Protein AF-A0A956IAE6-F1 (afdb_monomer_lite)

Radius of gyration: 20.95 Å; chains: 1; bounding box: 46×48×58 Å

Secondary structure (DSSP, 8-state):
-----HHHHHHHH-SS---SSHHHHHHHHHHHSTT-HHHHHHHHHHHHHTT---S--HHHHHHTEEE-TTS-EEEEGGGHHHHHHHHHHHHHHIIIIIT-HHHHHHHHHHHHHHHHHHTTS---HHHHHT--HHHHHHHSPP--HHHHHHHHHS--S--SSS--SS--EEEEES-TTTTTS---SEEEHHHHHTTEEEEE---GGG--

Sequence (208 aa):
AMGVSVDALAALFHKHEAPQDQEHVLLWRVLRSPFSPDALDGIHRASVTYGDRPSYEPQRVIESFERDLFDELVVERRSLGQASSFWKAKAALYESRINHPGEVAWESRWSSAIFGAFRSRRVNVESLLALDDETLVADVPPPSPEGEAIALQLEFEWSGPLFRYKAPLRYVLLHEGLDQTPKPDFLSLQGLSRYFVKMKIREPWCDG

Structure (mmCIF, N/CA/C/O backbone):
data_AF-A0A956IAE6-F1
#
_entry.id   AF-A0A956IAE6-F1
#
loop_
_atom_site.group_PDB
_atom_site.id
_atom_site.type_symbol
_atom_site.label_atom_id
_atom_site.label_alt_id
_atom_site.label_comp_id
_atom_site.label_asym_id
_atom_site.label_entity_id
_atom_site.label_seq_id
_atom_site.pdbx_PDB_ins_code
_atom_site.Cartn_x
_atom_site.Cartn_y
_atom_site.Cartn_z
_atom_site.occupancy
_atom_site.B_iso_or_equiv
_atom_site.auth_seq_id
_atom_site.auth_comp_id
_atom_site.auth_asym_id
_atom_site.auth_atom_id
_atom_site.pdbx_PDB_model_num
ATOM 1 N N . ALA A 1 1 ? -23.891 -24.457 -0.479 1.00 44.81 1 ALA A N 1
ATOM 2 C CA . ALA A 1 1 ? -22.836 -23.455 -0.715 1.00 44.81 1 ALA A CA 1
ATOM 3 C C . ALA A 1 1 ? -23.464 -22.080 -0.540 1.00 44.81 1 ALA A C 1
ATOM 5 O O . ALA A 1 1 ? -24.470 -21.828 -1.191 1.00 44.81 1 ALA A O 1
ATOM 6 N N . MET A 1 2 ? -22.956 -21.240 0.368 1.00 46.09 2 MET A N 1
ATOM 7 C CA . MET A 1 2 ? -23.337 -19.823 0.395 1.00 46.09 2 MET A CA 1
ATOM 8 C C . MET A 1 2 ? -22.762 -19.191 -0.873 1.00 46.09 2 MET A C 1
ATOM 10 O O . MET A 1 2 ? -21.568 -18.915 -0.941 1.00 46.09 2 MET A O 1
ATOM 14 N N . GLY A 1 3 ? -23.576 -19.111 -1.924 1.00 59.12 3 GLY A N 1
ATOM 15 C CA . GLY A 1 3 ? -23.166 -18.532 -3.196 1.00 59.12 3 GLY A CA 1
ATOM 16 C C . GLY A 1 3 ? -23.109 -17.022 -3.049 1.00 59.12 3 GLY A C 1
ATOM 17 O O . GLY A 1 3 ? -24.151 -16.375 -3.028 1.00 59.12 3 GLY A O 1
ATOM 18 N N . VAL A 1 4 ? -21.908 -16.466 -2.919 1.00 70.12 4 VAL A N 1
ATOM 19 C CA . VAL A 1 4 ? -21.726 -15.021 -3.054 1.00 70.12 4 VAL A CA 1
ATOM 20 C C . VAL A 1 4 ? -21.892 -14.684 -4.535 1.00 70.12 4 VAL A C 1
ATOM 22 O O . VAL A 1 4 ? -21.247 -15.299 -5.384 1.00 70.12 4 VAL A O 1
ATOM 25 N N . SER A 1 5 ? -22.792 -13.752 -4.855 1.00 82.44 5 SER A N 1
ATOM 26 C CA . SER A 1 5 ? -22.997 -13.311 -6.237 1.00 82.44 5 SER A CA 1
ATOM 27 C C . SER A 1 5 ? -21.721 -12.664 -6.782 1.00 82.44 5 SER A C 1
ATOM 29 O O . SER A 1 5 ? -21.093 -11.857 -6.094 1.00 82.44 5 SER A O 1
ATOM 31 N N . VAL A 1 6 ? -21.356 -12.989 -8.026 1.00 82.50 6 VAL A N 1
ATOM 32 C CA . VAL A 1 6 ? -20.213 -12.374 -8.723 1.00 82.50 6 VAL A CA 1
ATOM 33 C C . VAL A 1 6 ? -20.377 -10.858 -8.787 1.00 82.50 6 VAL A C 1
ATOM 35 O O . VAL A 1 6 ? -19.422 -10.134 -8.524 1.00 82.50 6 VAL A O 1
ATOM 38 N N . ASP A 1 7 ? -21.595 -10.378 -9.035 1.00 81.75 7 ASP A N 1
ATOM 39 C CA . ASP A 1 7 ? -21.888 -8.945 -9.092 1.00 81.75 7 ASP A CA 1
ATOM 40 C C . ASP A 1 7 ? -21.723 -8.284 -7.719 1.00 81.75 7 ASP A C 1
ATOM 42 O O . ASP A 1 7 ? -21.188 -7.183 -7.616 1.00 81.75 7 ASP A O 1
ATOM 46 N N . ALA A 1 8 ? -22.114 -8.982 -6.646 1.00 78.31 8 ALA A N 1
ATOM 47 C CA . ALA A 1 8 ? -21.933 -8.492 -5.281 1.00 78.31 8 ALA A CA 1
ATOM 48 C C . ALA A 1 8 ? -20.445 -8.413 -4.898 1.00 78.31 8 ALA A C 1
ATOM 50 O O . ALA A 1 8 ? -20.023 -7.447 -4.265 1.00 78.31 8 ALA A O 1
ATOM 51 N N . LEU A 1 9 ? -19.630 -9.383 -5.330 1.00 81.38 9 LEU A N 1
ATOM 52 C CA . LEU A 1 9 ? -18.174 -9.338 -5.162 1.00 81.38 9 LEU A CA 1
ATOM 53 C C . LEU A 1 9 ? -17.544 -8.217 -5.989 1.00 81.38 9 LEU A C 1
ATOM 55 O O . LEU A 1 9 ? -16.720 -7.470 -5.468 1.00 81.38 9 LEU A O 1
ATOM 59 N N . ALA A 1 10 ? -17.939 -8.071 -7.254 1.00 83.00 10 ALA A N 1
ATOM 60 C CA . ALA A 1 10 ? -17.440 -7.016 -8.128 1.00 83.00 10 ALA A CA 1
ATOM 61 C C . ALA A 1 10 ? -17.763 -5.625 -7.559 1.00 83.00 10 ALA A C 1
ATOM 63 O O . ALA A 1 10 ? -16.887 -4.757 -7.526 1.00 83.00 10 ALA A O 1
ATOM 64 N N . ALA A 1 11 ? -18.973 -5.438 -7.017 1.00 81.94 11 ALA A N 1
ATOM 65 C CA . ALA A 1 11 ? -19.412 -4.199 -6.376 1.00 81.94 11 ALA A CA 1
ATOM 66 C C . ALA A 1 11 ? -18.476 -3.740 -5.243 1.00 81.94 11 ALA A C 1
ATOM 68 O O . ALA A 1 11 ? -18.240 -2.540 -5.099 1.00 81.94 11 ALA A O 1
ATOM 69 N N . LEU A 1 12 ? -17.847 -4.661 -4.498 1.00 82.31 12 LEU A N 1
ATOM 70 C CA . LEU A 1 12 ? -16.867 -4.308 -3.457 1.00 82.31 12 LEU A CA 1
ATOM 71 C C . LEU A 1 12 ? -15.652 -3.540 -4.017 1.00 82.31 12 LEU A C 1
ATOM 73 O O . LEU A 1 12 ? -15.036 -2.736 -3.310 1.00 82.31 12 LEU A O 1
ATOM 77 N N . PHE A 1 13 ? -15.319 -3.742 -5.295 1.00 82.19 13 PHE A N 1
ATOM 78 C CA . PHE A 1 13 ? -14.171 -3.125 -5.961 1.00 82.19 13 PHE A CA 1
ATOM 79 C C . PHE A 1 13 ? -14.529 -1.887 -6.796 1.00 82.19 13 PHE A C 1
ATOM 81 O O . PHE A 1 13 ? -13.621 -1.140 -7.190 1.00 82.19 13 PHE A O 1
ATOM 88 N N . HIS A 1 14 ? -15.814 -1.567 -6.974 1.00 80.81 14 HIS A N 1
ATOM 89 C CA . HIS A 1 14 ? -16.239 -0.311 -7.595 1.00 80.81 14 HIS A CA 1
ATOM 90 C C . HIS A 1 14 ? -16.016 0.880 -6.643 1.00 80.81 14 HIS A C 1
ATOM 92 O O . HIS A 1 14 ? -16.273 0.822 -5.438 1.00 80.81 14 HIS A O 1
ATOM 98 N N . LYS A 1 15 ? -15.418 1.965 -7.159 1.00 66.19 15 LYS A N 1
ATOM 99 C CA . LYS A 1 15 ? -15.002 3.134 -6.349 1.00 66.19 15 LYS A CA 1
ATOM 100 C C . LYS A 1 15 ? -16.150 4.071 -5.973 1.00 66.19 15 LYS A C 1
ATOM 102 O O . LYS A 1 15 ? -16.002 4.825 -5.016 1.00 66.19 15 LYS A O 1
ATOM 107 N N . HIS A 1 16 ? -17.237 4.055 -6.737 1.00 68.75 16 HIS A N 1
ATOM 108 C CA . HIS A 1 16 ? -18.292 5.072 -6.669 1.00 68.75 16 HIS A CA 1
ATOM 109 C C . HIS A 1 16 ? -19.650 4.525 -6.235 1.00 68.75 16 HIS A C 1
ATOM 111 O O . HIS A 1 16 ? -20.586 5.297 -6.073 1.00 68.75 16 HIS A O 1
ATOM 117 N N . GLU A 1 17 ? -19.744 3.220 -6.001 1.00 68.38 17 GLU A N 1
ATOM 118 C CA . GLU A 1 17 ? -20.988 2.562 -5.628 1.00 68.38 17 GLU A CA 1
ATOM 119 C C . GLU A 1 17 ? -20.745 1.815 -4.323 1.00 68.38 17 GLU A C 1
ATOM 121 O O . GLU A 1 17 ? -20.024 0.819 -4.278 1.00 68.38 17 GLU A O 1
ATOM 126 N N . ALA A 1 18 ? -21.286 2.359 -3.233 1.00 66.06 18 ALA A N 1
ATOM 127 C CA . ALA A 1 18 ? -21.355 1.617 -1.988 1.00 66.06 18 ALA A CA 1
ATOM 128 C C . ALA A 1 18 ? -22.378 0.482 -2.166 1.00 66.06 18 ALA A C 1
ATOM 130 O O . ALA A 1 18 ? -23.452 0.726 -2.728 1.00 66.06 18 ALA A O 1
ATOM 131 N N . PRO A 1 19 ? -22.082 -0.738 -1.688 1.00 77.94 19 PRO A N 1
ATOM 132 C CA . PRO A 1 19 ? -23.061 -1.816 -1.685 1.00 77.94 19 PRO A CA 1
ATOM 133 C C . PRO A 1 19 ? -24.343 -1.405 -0.951 1.00 77.94 19 PRO A C 1
ATOM 135 O O . PRO A 1 19 ? -24.298 -0.626 -0.002 1.00 77.94 19 PRO A O 1
ATOM 138 N N . GLN A 1 20 ? -25.490 -1.936 -1.375 1.00 75.25 20 GLN A N 1
ATOM 139 C CA . GLN A 1 20 ? -26.773 -1.655 -0.713 1.00 75.25 20 GLN A CA 1
ATOM 140 C C . GLN A 1 20 ? -26.964 -2.460 0.582 1.00 75.25 20 GLN A C 1
ATOM 142 O O . GLN A 1 20 ? -27.732 -2.059 1.452 1.00 75.25 20 GLN A O 1
ATOM 147 N N . ASP A 1 21 ? -26.267 -3.588 0.706 1.00 82.62 21 ASP A N 1
ATOM 148 C CA . ASP A 1 21 ? -26.337 -4.473 1.863 1.00 82.62 21 ASP A CA 1
ATOM 149 C C . ASP A 1 21 ? -25.326 -4.067 2.948 1.00 82.62 21 ASP A C 1
ATOM 151 O O . ASP A 1 21 ? -24.156 -3.814 2.652 1.00 82.62 21 ASP A O 1
ATOM 155 N N . GLN A 1 22 ? -25.772 -4.027 4.206 1.00 80.56 22 GLN A N 1
ATOM 156 C CA . GLN A 1 22 ? -24.982 -3.532 5.341 1.00 80.56 22 GLN A CA 1
ATOM 157 C C . GLN A 1 22 ? -23.702 -4.349 5.567 1.00 80.56 22 GLN A C 1
ATOM 159 O O . GLN A 1 22 ? -22.642 -3.772 5.821 1.00 80.56 22 GLN A O 1
ATOM 164 N N . GLU A 1 23 ? -23.759 -5.671 5.392 1.00 82.31 23 GLU A N 1
ATOM 165 C CA . GLU A 1 23 ? -22.583 -6.543 5.502 1.00 82.31 23 GLU A CA 1
ATOM 166 C C . GLU A 1 23 ? -21.546 -6.220 4.421 1.00 82.31 23 GLU A C 1
ATOM 168 O O . GLU A 1 23 ? -20.353 -6.057 4.698 1.00 82.31 23 GLU A O 1
ATOM 173 N N . HIS A 1 24 ? -22.001 -6.036 3.181 1.00 82.38 24 HIS A N 1
ATOM 174 C CA . HIS A 1 24 ? -21.126 -5.635 2.085 1.00 82.38 24 HIS A CA 1
ATOM 175 C C . HIS A 1 24 ? -20.572 -4.215 2.275 1.00 82.38 24 HIS A C 1
ATOM 177 O O . HIS A 1 24 ? -19.430 -3.966 1.896 1.00 82.38 24 HIS A O 1
ATOM 183 N N . VAL A 1 25 ? -21.314 -3.290 2.899 1.00 83.69 25 VAL A N 1
ATOM 184 C CA . VAL A 1 25 ? -20.799 -1.955 3.260 1.00 83.69 25 VAL A CA 1
ATOM 185 C C . VAL A 1 25 ? -19.644 -2.063 4.252 1.00 83.69 25 VAL A C 1
ATOM 187 O O . VAL A 1 25 ? -18.639 -1.367 4.090 1.00 83.69 25 VAL A O 1
ATOM 190 N N . LEU A 1 26 ? -19.743 -2.936 5.256 1.00 84.56 26 LEU A N 1
ATOM 191 C CA . LEU A 1 26 ? -18.663 -3.163 6.218 1.00 84.56 26 LEU A CA 1
ATOM 192 C C . LEU A 1 26 ? -17.419 -3.752 5.546 1.00 84.56 26 LEU A C 1
ATOM 194 O O . LEU A 1 26 ? -16.316 -3.234 5.733 1.00 84.56 26 LEU A O 1
ATOM 198 N N . LEU A 1 27 ? -17.593 -4.772 4.702 1.00 86.44 27 LEU A N 1
ATOM 199 C CA . LEU A 1 27 ? -16.498 -5.349 3.916 1.00 86.44 27 LEU A CA 1
ATOM 200 C C . LEU A 1 27 ? -15.865 -4.312 2.980 1.00 86.44 27 LEU A C 1
ATOM 202 O O . LEU A 1 27 ? -14.642 -4.179 2.931 1.00 86.44 27 LEU A O 1
ATOM 206 N N . TRP A 1 28 ? -16.683 -3.519 2.289 1.00 86.44 28 TRP A N 1
ATOM 207 C CA . TRP A 1 28 ? -16.221 -2.425 1.438 1.00 86.44 28 TRP A CA 1
ATOM 208 C C . TRP A 1 28 ? -15.421 -1.390 2.242 1.00 86.44 28 TRP A C 1
ATOM 210 O O . TRP A 1 28 ? -14.343 -0.978 1.811 1.00 86.44 28 TRP A O 1
ATOM 220 N N . ARG A 1 29 ? -15.877 -1.021 3.448 1.00 84.81 29 ARG A N 1
ATOM 221 C CA . ARG A 1 29 ? -15.147 -0.121 4.358 1.00 84.81 29 ARG A CA 1
ATOM 222 C C . ARG A 1 29 ? -13.788 -0.698 4.755 1.00 84.81 29 ARG A C 1
ATOM 224 O O . ARG A 1 29 ? -12.808 0.040 4.703 1.00 84.81 29 ARG A O 1
ATOM 231 N N . VAL A 1 30 ? -13.703 -1.988 5.094 1.00 87.94 30 VAL A N 1
ATOM 232 C CA . VAL A 1 30 ? -12.431 -2.672 5.408 1.00 87.94 30 VAL A CA 1
ATOM 233 C C . VAL A 1 30 ? -11.477 -2.613 4.218 1.00 87.94 30 VAL A C 1
ATOM 235 O O . VAL A 1 30 ? -10.354 -2.122 4.354 1.00 87.94 30 VAL A O 1
ATOM 238 N N . LEU A 1 31 ? -11.938 -3.052 3.043 1.00 88.06 31 LEU A N 1
ATOM 239 C CA . LEU A 1 31 ? -11.142 -3.133 1.813 1.00 88.06 31 LEU A CA 1
ATOM 240 C C . LEU A 1 31 ? -10.639 -1.764 1.336 1.00 88.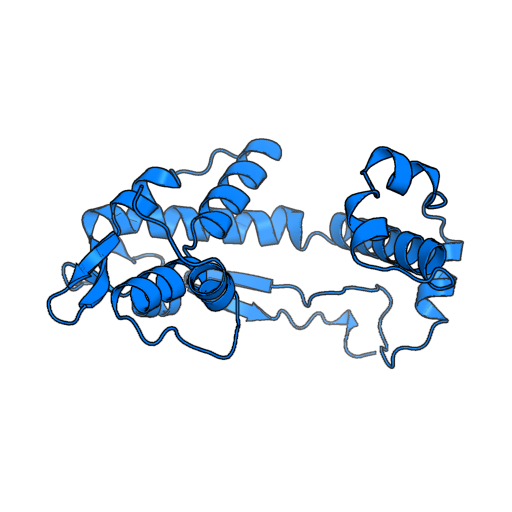06 31 LEU A C 1
ATOM 242 O O . LEU A 1 31 ? -9.570 -1.668 0.737 1.00 88.06 31 LEU A O 1
ATOM 246 N N . ARG A 1 32 ? -11.395 -0.696 1.609 1.00 84.75 32 ARG A N 1
ATOM 247 C CA . ARG A 1 32 ? -11.032 0.688 1.265 1.00 84.75 32 ARG A CA 1
ATOM 248 C C . ARG A 1 32 ? -10.273 1.420 2.364 1.00 84.75 32 ARG A C 1
ATOM 250 O O . ARG A 1 32 ? -9.771 2.520 2.120 1.00 84.75 32 ARG A O 1
ATOM 257 N N . SER A 1 33 ? -10.212 0.860 3.565 1.00 85.25 33 SER A N 1
ATOM 258 C CA . SER A 1 33 ? -9.544 1.513 4.678 1.00 85.25 33 SER A CA 1
ATOM 259 C C . SER A 1 33 ? -8.025 1.543 4.479 1.00 85.25 33 SER A C 1
ATOM 261 O O . SER A 1 33 ? -7.458 0.714 3.765 1.00 85.25 33 SER A O 1
ATOM 263 N N . PRO A 1 34 ? -7.316 2.451 5.167 1.00 83.75 34 PRO A N 1
ATOM 264 C CA . PRO A 1 34 ? -5.858 2.407 5.227 1.00 83.75 34 PRO A CA 1
ATOM 265 C C . PRO A 1 34 ? -5.277 1.133 5.862 1.00 83.75 34 PRO A C 1
ATOM 267 O O . PRO A 1 34 ? -4.075 0.910 5.725 1.00 83.75 34 PRO A O 1
ATOM 270 N N . PHE A 1 35 ? -6.116 0.348 6.548 1.00 88.19 35 PHE A N 1
ATOM 271 C CA . PHE A 1 35 ? -5.806 -0.927 7.193 1.00 88.19 35 PHE A CA 1
ATOM 272 C C . PHE A 1 35 ? -6.455 -2.105 6.453 1.00 88.19 35 PHE A C 1
ATOM 274 O O . PHE A 1 35 ? -6.827 -3.102 7.070 1.00 88.19 35 PHE A O 1
ATOM 281 N N . SER A 1 36 ? -6.645 -1.992 5.136 1.00 91.31 36 SER A N 1
ATOM 282 C CA . SER A 1 36 ? -7.098 -3.133 4.347 1.00 91.31 36 SER A CA 1
ATOM 283 C C . SER A 1 36 ? -6.125 -4.312 4.515 1.00 91.31 36 SER A C 1
ATOM 285 O O . SER A 1 36 ? -4.924 -4.083 4.707 1.00 91.31 36 SER A O 1
ATOM 287 N N . PRO A 1 37 ? -6.601 -5.568 4.418 1.00 92.44 37 PRO A N 1
ATOM 288 C CA . PRO A 1 37 ? -5.725 -6.737 4.480 1.00 92.44 37 PRO A CA 1
ATOM 289 C C . PRO A 1 37 ? -4.554 -6.649 3.491 1.00 92.44 37 PRO A C 1
ATOM 291 O O . PRO A 1 37 ? -3.419 -6.921 3.866 1.00 92.44 37 PRO A O 1
ATOM 294 N N . ASP A 1 38 ? -4.816 -6.158 2.275 1.00 93.31 38 ASP A N 1
ATOM 295 C CA . ASP A 1 38 ? -3.802 -5.889 1.246 1.00 93.31 38 ASP A CA 1
ATOM 296 C C . ASP A 1 38 ? -2.740 -4.876 1.706 1.00 93.31 38 ASP A C 1
ATOM 298 O O . ASP A 1 38 ? -1.543 -5.108 1.556 1.00 93.31 38 ASP A O 1
ATOM 302 N N . ALA A 1 39 ? -3.148 -3.766 2.332 1.00 92.69 39 ALA A N 1
ATOM 303 C CA . ALA A 1 39 ? -2.204 -2.763 2.812 1.00 92.69 39 ALA A CA 1
ATOM 304 C C . ALA A 1 39 ? -1.354 -3.275 3.984 1.00 92.69 39 ALA A C 1
ATOM 306 O O . ALA A 1 39 ? -0.158 -2.988 4.035 1.00 92.69 39 ALA A O 1
ATOM 307 N N . LEU A 1 40 ? -1.961 -4.003 4.925 1.00 94.75 40 LEU A N 1
ATOM 308 C CA . LEU A 1 40 ? -1.262 -4.589 6.070 1.00 94.75 40 LEU A CA 1
ATOM 309 C C . LEU A 1 40 ? -0.228 -5.619 5.611 1.00 94.75 40 LEU A C 1
ATOM 311 O O . LEU A 1 40 ? 0.946 -5.516 5.960 1.00 94.75 40 LEU A O 1
ATOM 315 N N . ASP A 1 41 ? -0.653 -6.579 4.795 1.00 96.25 41 ASP A N 1
ATOM 316 C CA . ASP A 1 41 ? 0.212 -7.635 4.281 1.00 96.25 41 ASP A CA 1
ATOM 317 C C . ASP A 1 41 ? 1.289 -7.084 3.335 1.00 96.25 41 ASP A C 1
ATOM 319 O O . ASP A 1 41 ? 2.464 -7.418 3.470 1.00 96.25 41 ASP A O 1
ATOM 323 N N . GLY A 1 42 ? 0.927 -6.165 2.436 1.00 95.31 42 GLY A N 1
ATOM 324 C CA . GLY A 1 42 ? 1.860 -5.556 1.491 1.00 95.31 42 GLY A CA 1
ATOM 325 C C . GLY A 1 42 ? 3.009 -4.817 2.178 1.00 95.31 42 GLY A C 1
ATOM 326 O O . GLY A 1 42 ? 4.165 -4.995 1.795 1.00 95.31 42 GLY A O 1
ATOM 327 N N . ILE A 1 43 ? 2.723 -4.031 3.224 1.00 95.50 43 ILE A N 1
ATOM 328 C CA . ILE A 1 43 ? 3.774 -3.362 4.005 1.00 95.50 43 ILE A CA 1
ATOM 329 C C . ILE A 1 43 ? 4.584 -4.380 4.805 1.00 95.50 43 ILE A C 1
ATOM 331 O O . ILE A 1 43 ? 5.806 -4.277 4.834 1.00 95.50 43 ILE A O 1
ATOM 335 N N . HIS A 1 44 ? 3.935 -5.363 5.435 1.00 96.56 44 HIS A N 1
ATOM 336 C CA . HIS A 1 44 ? 4.620 -6.371 6.239 1.00 96.56 44 HIS A CA 1
ATOM 337 C C . HIS A 1 44 ? 5.604 -7.182 5.389 1.00 96.56 44 HIS A C 1
ATOM 339 O O . HIS A 1 44 ? 6.794 -7.239 5.703 1.00 96.56 44 HIS A O 1
ATOM 345 N N . ARG A 1 45 ? 5.129 -7.743 4.270 1.00 96.75 45 ARG A N 1
ATOM 346 C CA . ARG A 1 45 ? 5.948 -8.498 3.318 1.00 96.75 45 ARG A CA 1
ATOM 347 C C . ARG A 1 45 ? 7.091 -7.647 2.781 1.00 96.75 45 ARG A C 1
ATOM 349 O O . ARG A 1 45 ? 8.225 -8.106 2.814 1.00 96.75 45 ARG A O 1
ATOM 356 N N . ALA A 1 46 ? 6.821 -6.419 2.338 1.00 94.75 46 ALA A N 1
ATOM 357 C CA . ALA A 1 46 ? 7.868 -5.546 1.816 1.00 94.75 46 ALA A CA 1
ATOM 358 C C . ALA A 1 46 ? 8.947 -5.252 2.870 1.00 94.75 46 ALA A C 1
ATOM 360 O O . ALA A 1 46 ? 10.129 -5.414 2.583 1.00 94.75 46 ALA A O 1
ATOM 361 N N . SER A 1 47 ? 8.561 -4.895 4.100 1.00 94.31 47 SER A N 1
ATOM 362 C CA . SER A 1 47 ? 9.511 -4.699 5.203 1.00 94.31 47 SER A CA 1
ATOM 363 C C . SER A 1 47 ? 10.391 -5.934 5.418 1.00 94.31 47 SER A C 1
ATOM 365 O O . SER A 1 47 ? 11.614 -5.811 5.428 1.00 94.31 47 SER A O 1
ATOM 367 N N . VAL A 1 48 ? 9.792 -7.127 5.496 1.00 95.25 48 VAL A N 1
ATOM 368 C CA . VAL A 1 48 ? 10.534 -8.388 5.658 1.00 95.25 48 VAL A CA 1
ATOM 369 C C . VAL A 1 48 ? 11.490 -8.638 4.487 1.00 95.25 48 VAL A C 1
ATOM 371 O O . VAL A 1 48 ? 12.648 -8.987 4.710 1.00 95.25 48 VAL A O 1
ATOM 374 N N . THR A 1 49 ? 11.047 -8.421 3.246 1.00 95.12 49 THR A N 1
ATOM 375 C CA . THR A 1 49 ? 11.881 -8.570 2.043 1.00 95.12 49 THR A CA 1
ATOM 376 C C . THR A 1 49 ? 13.102 -7.649 2.067 1.00 95.12 49 THR A C 1
ATOM 378 O O . THR A 1 49 ? 14.183 -8.065 1.657 1.00 95.12 49 THR A O 1
ATOM 381 N N . TYR A 1 50 ? 12.970 -6.428 2.590 1.00 91.62 50 TYR A N 1
ATOM 382 C CA . TYR A 1 50 ? 14.085 -5.483 2.721 1.00 91.62 50 TYR A CA 1
ATOM 383 C C . TYR A 1 50 ? 14.930 -5.674 3.992 1.00 91.62 50 TYR A C 1
ATOM 385 O O . TYR A 1 50 ? 15.850 -4.888 4.231 1.00 91.62 50 TYR A O 1
ATOM 393 N N . GLY A 1 51 ? 14.666 -6.726 4.773 1.00 92.31 51 GLY A N 1
ATOM 394 C CA . GLY A 1 51 ? 15.422 -7.081 5.975 1.00 92.31 51 GLY A CA 1
ATOM 395 C C . GLY A 1 51 ? 14.949 -6.393 7.258 1.00 92.31 51 GLY A C 1
ATOM 396 O O . GLY A 1 51 ? 15.543 -6.615 8.316 1.00 92.31 51 GLY A O 1
ATOM 397 N N . ASP A 1 52 ? 13.877 -5.604 7.196 1.00 92.38 52 ASP A N 1
ATOM 398 C CA . ASP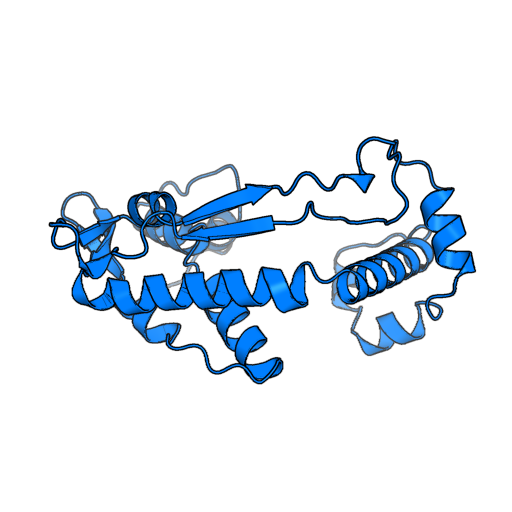 A 1 52 ? 13.262 -5.005 8.374 1.00 92.38 52 ASP A CA 1
ATOM 399 C C . ASP A 1 52 ? 12.411 -6.036 9.125 1.00 92.38 52 ASP A C 1
ATOM 401 O O . ASP A 1 52 ? 11.859 -6.980 8.557 1.00 92.38 52 ASP A O 1
ATOM 405 N N . ARG A 1 53 ? 12.264 -5.838 10.437 1.00 91.62 53 ARG A N 1
ATOM 406 C CA . ARG A 1 53 ? 11.378 -6.645 11.286 1.00 91.62 53 ARG A CA 1
ATOM 407 C C . ARG A 1 53 ? 10.245 -5.764 11.805 1.00 91.62 53 ARG A C 1
ATOM 409 O O . ARG A 1 53 ? 10.422 -5.125 12.846 1.00 91.62 53 ARG A O 1
ATOM 416 N N . PRO A 1 54 ? 9.115 -5.662 11.080 1.00 91.38 54 PRO A N 1
ATOM 417 C CA . PRO A 1 54 ? 7.988 -4.867 11.543 1.00 91.38 54 PRO A CA 1
ATOM 418 C C . PRO A 1 54 ? 7.493 -5.400 12.893 1.00 91.38 54 PRO A C 1
ATOM 420 O O . PRO A 1 54 ? 7.403 -6.601 13.111 1.00 91.38 54 PRO A O 1
ATOM 423 N N . SER A 1 55 ? 7.169 -4.502 13.820 1.00 92.06 55 SER A N 1
ATOM 424 C CA . SER A 1 55 ? 6.699 -4.858 15.168 1.00 92.06 55 SER A CA 1
ATOM 425 C C . SER A 1 55 ? 5.182 -5.085 15.248 1.00 92.06 55 SER A C 1
ATOM 427 O O . SER A 1 55 ? 4.608 -5.085 16.341 1.00 92.06 55 SER A O 1
ATOM 429 N N . TYR A 1 56 ? 4.522 -5.243 14.098 1.00 93.81 56 TYR A N 1
ATOM 430 C CA . TYR A 1 56 ? 3.103 -5.568 13.994 1.00 93.81 56 TYR A CA 1
ATOM 431 C C . TYR A 1 56 ? 2.900 -6.835 13.169 1.00 93.81 56 TYR A C 1
ATOM 433 O O . TYR A 1 56 ? 3.686 -7.119 12.271 1.00 93.81 56 TYR A O 1
ATOM 441 N N . GLU A 1 57 ? 1.803 -7.534 13.441 1.00 94.44 57 GLU A N 1
ATOM 442 C CA . GLU A 1 57 ? 1.364 -8.712 12.694 1.00 94.44 57 GLU A CA 1
ATOM 443 C C . GLU A 1 57 ? 0.049 -8.387 11.967 1.00 94.44 57 GLU A C 1
ATOM 445 O O . GLU A 1 57 ? -0.923 -8.020 12.642 1.00 94.44 57 GLU A O 1
ATOM 450 N N . PRO A 1 58 ? -0.038 -8.526 10.627 1.00 94.38 58 PRO A N 1
ATOM 451 C CA . PRO A 1 58 ? -1.250 -8.214 9.863 1.00 94.38 58 PRO A CA 1
ATOM 452 C C . PRO A 1 58 ? -2.509 -8.870 10.433 1.00 94.38 58 PRO A C 1
ATOM 454 O O . PRO A 1 58 ? -3.515 -8.198 10.656 1.00 94.38 58 PRO A O 1
ATOM 457 N N . GLN A 1 59 ? -2.421 -10.164 10.756 1.00 94.44 59 GLN A N 1
ATOM 458 C CA . GLN A 1 59 ? -3.541 -10.941 11.279 1.00 94.44 59 GLN A CA 1
ATOM 459 C C . GLN A 1 59 ? -4.041 -10.403 12.626 1.00 94.44 59 GLN A C 1
ATOM 461 O O . GLN A 1 59 ? -5.244 -10.288 12.821 1.00 94.44 59 GLN A O 1
ATOM 466 N N . ARG A 1 60 ? -3.139 -9.975 13.520 1.00 92.19 60 ARG A N 1
ATOM 467 C CA . ARG A 1 60 ? -3.528 -9.404 14.821 1.00 92.19 60 ARG A CA 1
ATOM 468 C C . ARG A 1 60 ? -4.241 -8.063 14.684 1.00 92.19 60 ARG A C 1
ATOM 470 O O . ARG A 1 60 ? -5.096 -7.745 15.502 1.00 92.19 60 ARG A O 1
ATOM 477 N N . VAL A 1 61 ? -3.890 -7.266 13.672 1.00 90.69 61 VAL A N 1
ATOM 478 C CA . VAL A 1 61 ? -4.612 -6.018 13.381 1.00 90.69 61 VAL A CA 1
ATOM 479 C C . VAL A 1 61 ? -6.011 -6.338 12.855 1.00 90.69 61 VAL A C 1
ATOM 481 O O . VAL A 1 61 ? -6.977 -5.750 13.330 1.00 90.69 61 VAL A O 1
ATOM 484 N N . ILE A 1 62 ? -6.136 -7.295 11.934 1.00 90.94 62 ILE A N 1
ATOM 485 C CA . ILE A 1 62 ? -7.431 -7.708 11.371 1.00 90.94 62 ILE A CA 1
ATOM 486 C C . ILE A 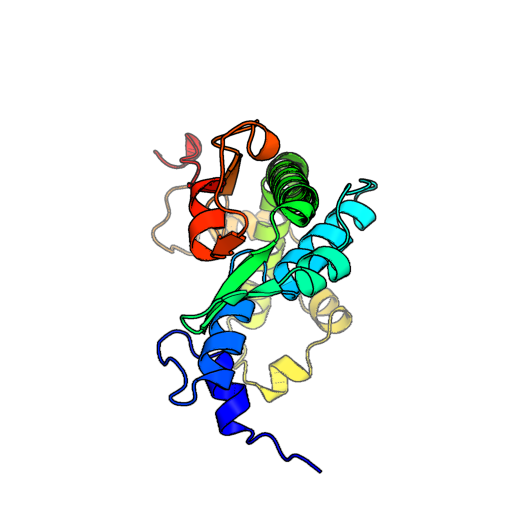1 62 ? -8.345 -8.291 12.457 1.00 90.94 62 ILE A C 1
ATOM 488 O O . ILE A 1 62 ? -9.508 -7.912 12.544 1.00 90.94 62 ILE A O 1
ATOM 492 N N . GLU A 1 63 ? -7.816 -9.160 13.319 1.00 91.50 63 GLU A N 1
ATOM 493 C CA . GLU A 1 63 ? -8.550 -9.769 14.439 1.00 91.50 63 GLU A CA 1
ATOM 494 C C . GLU A 1 63 ? -8.983 -8.757 15.504 1.00 91.50 63 GLU A C 1
ATOM 496 O O . GLU A 1 63 ? -9.862 -9.054 16.304 1.00 91.50 63 GLU A O 1
ATOM 501 N N . SER A 1 64 ? -8.392 -7.559 15.513 1.00 90.50 64 SER A N 1
ATOM 502 C CA . SER A 1 64 ? -8.783 -6.482 16.426 1.00 90.50 64 SER A CA 1
ATOM 503 C C . SER A 1 64 ? -9.937 -5.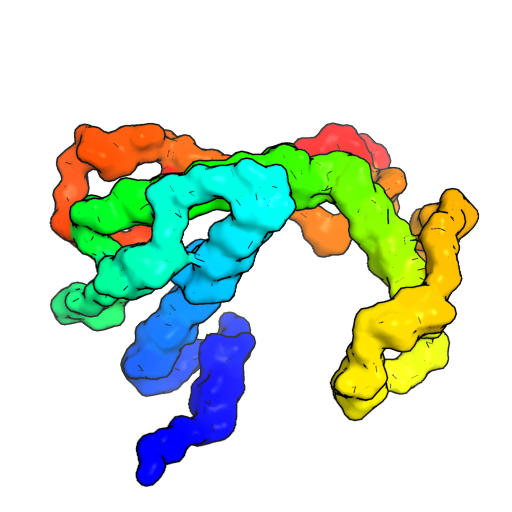613 15.928 1.00 90.50 64 SER A C 1
ATOM 505 O O . SER A 1 64 ? -10.309 -4.651 16.607 1.00 90.50 64 SER A O 1
ATOM 507 N N . PHE A 1 65 ? -10.454 -5.895 14.730 1.00 90.00 65 PHE A N 1
ATOM 508 C CA . PHE A 1 65 ? -11.597 -5.184 14.177 1.00 90.00 65 PHE A CA 1
ATOM 509 C C . PHE A 1 65 ? -12.889 -5.674 14.821 1.00 90.00 65 PHE A C 1
ATOM 511 O O . PHE A 1 65 ? -13.229 -6.852 14.747 1.00 90.00 65 PHE A O 1
ATOM 518 N N . GLU A 1 66 ? -13.642 -4.740 15.385 1.00 89.12 66 GLU A N 1
ATOM 519 C CA . GLU A 1 66 ? -14.939 -4.996 15.997 1.00 89.12 66 GLU A CA 1
ATOM 520 C C . GLU A 1 66 ? -16.016 -4.104 15.382 1.00 89.12 66 GLU A C 1
ATOM 522 O O . GLU A 1 66 ? -15.722 -3.105 14.718 1.00 89.12 66 GLU A O 1
ATOM 527 N N . ARG A 1 67 ? -17.276 -4.486 15.597 1.00 88.19 67 ARG A N 1
ATOM 528 C CA . ARG A 1 67 ? -18.438 -3.660 15.268 1.00 88.19 67 ARG A CA 1
ATOM 529 C C . ARG A 1 67 ? -18.920 -2.977 16.532 1.00 88.19 67 ARG A C 1
ATOM 531 O O . ARG A 1 67 ? -19.107 -3.643 17.549 1.00 88.19 67 ARG A O 1
ATOM 538 N N . ASP A 1 68 ? -19.123 -1.672 16.463 1.00 84.88 68 ASP A N 1
ATOM 539 C CA . ASP A 1 68 ? -19.777 -0.951 17.548 1.00 84.88 68 ASP A CA 1
ATOM 540 C C . ASP A 1 68 ? -21.314 -1.043 17.452 1.00 84.88 68 ASP A C 1
ATOM 542 O O . ASP A 1 68 ? -21.876 -1.699 16.574 1.00 84.88 68 ASP A O 1
ATOM 546 N N . LEU A 1 69 ? -22.010 -0.375 18.376 1.00 82.94 69 LEU A N 1
ATOM 547 C CA . LEU A 1 69 ? -23.478 -0.344 18.428 1.00 82.94 69 LEU A CA 1
ATOM 548 C C . LEU A 1 69 ? -24.133 0.401 17.246 1.00 82.94 69 LEU A C 1
ATOM 550 O O . LEU A 1 69 ? -25.358 0.394 17.139 1.00 82.94 69 LEU A O 1
ATOM 554 N N . PHE A 1 70 ? -23.344 1.058 16.394 1.00 83.31 70 PHE A N 1
ATOM 555 C CA . PHE A 1 70 ? -23.787 1.802 15.215 1.00 83.31 70 PHE A CA 1
ATOM 556 C C . PHE A 1 70 ? -23.339 1.133 13.904 1.00 83.31 70 PHE A C 1
ATOM 558 O O . PHE A 1 70 ? -23.367 1.772 12.849 1.00 83.31 70 PHE A O 1
ATOM 565 N N . ASP A 1 71 ? -22.922 -0.139 13.966 1.00 79.56 71 ASP A N 1
ATOM 566 C CA . ASP A 1 71 ? -22.366 -0.899 12.842 1.00 79.56 71 ASP A CA 1
ATOM 567 C C . ASP A 1 71 ? -21.169 -0.189 12.176 1.00 79.56 71 ASP A C 1
ATOM 569 O O . ASP A 1 71 ? -20.936 -0.275 10.962 1.00 79.56 71 ASP A O 1
ATOM 573 N N . GLU A 1 72 ? -20.375 0.543 12.959 1.00 83.31 72 GLU A N 1
ATOM 574 C CA . GLU A 1 72 ? -19.082 1.051 12.522 1.00 83.31 72 GLU A CA 1
ATOM 575 C C . GLU A 1 72 ? -17.971 0.058 12.838 1.00 83.31 72 GLU A C 1
ATOM 577 O O . GLU A 1 72 ? -17.962 -0.601 13.877 1.00 83.31 72 GLU A O 1
ATOM 582 N N . LEU A 1 73 ? -16.989 -0.020 11.933 1.00 86.06 73 LEU A N 1
ATOM 583 C CA . LEU A 1 73 ? -15.794 -0.803 12.194 1.00 86.06 73 LEU A CA 1
ATOM 584 C C . LEU A 1 73 ? -14.816 -0.004 13.053 1.00 86.06 73 LEU A C 1
ATOM 586 O O . LEU A 1 73 ? -14.314 1.056 12.643 1.00 86.06 73 LEU A O 1
ATOM 590 N N . VAL A 1 74 ? -14.518 -0.554 14.220 1.00 88.25 74 VAL A N 1
ATOM 591 C CA . VAL A 1 74 ? -13.627 0.023 15.217 1.00 88.25 74 VAL A CA 1
ATOM 592 C C . VAL A 1 74 ? -12.461 -0.910 15.521 1.00 88.25 74 VAL A C 1
ATOM 594 O O . VAL A 1 74 ? -12.506 -2.101 15.238 1.00 88.25 74 VAL A O 1
ATOM 597 N N . VAL A 1 75 ? -11.395 -0.350 16.085 1.00 85.81 75 VAL A N 1
ATOM 598 C CA . VAL A 1 75 ? -10.241 -1.089 16.601 1.00 85.81 75 VAL A CA 1
ATOM 599 C C . VAL A 1 75 ? -10.224 -0.970 18.113 1.00 85.81 75 VAL A C 1
ATOM 601 O O . VAL A 1 75 ? -10.290 0.143 18.648 1.00 85.81 75 VAL A O 1
ATOM 604 N N . GLU A 1 76 ? -10.094 -2.108 18.788 1.00 84.12 76 GLU A N 1
ATOM 605 C CA . GLU A 1 76 ? -9.941 -2.157 20.239 1.00 84.12 76 GLU A CA 1
ATOM 606 C C . GLU A 1 76 ? -8.703 -1.386 20.709 1.00 84.12 76 GLU A C 1
ATOM 608 O O . GLU A 1 76 ? -7.608 -1.490 20.139 1.00 84.12 76 GLU A O 1
ATOM 613 N N . ARG A 1 77 ? -8.830 -0.684 21.838 1.00 80.12 77 ARG A N 1
ATOM 614 C CA . ARG A 1 77 ? -7.740 0.110 22.416 1.00 80.12 77 ARG A CA 1
ATOM 615 C C . ARG A 1 77 ? -6.447 -0.679 22.633 1.00 80.12 77 ARG A C 1
ATOM 617 O O . ARG A 1 77 ? -5.364 -0.162 22.361 1.00 80.12 77 ARG A O 1
ATOM 624 N N . ARG A 1 78 ? -6.543 -1.930 23.095 1.00 82.38 78 ARG A N 1
ATOM 625 C CA . ARG A 1 78 ? -5.376 -2.803 23.341 1.00 82.38 78 ARG A CA 1
ATOM 626 C C . ARG A 1 78 ? -4.570 -3.111 22.072 1.00 82.38 78 ARG A C 1
ATOM 628 O O . ARG A 1 78 ? -3.382 -3.405 22.158 1.00 82.38 78 ARG A O 1
ATOM 635 N N . SER A 1 79 ? -5.199 -2.982 20.908 1.00 83.94 79 SER A N 1
ATOM 636 C CA . SER A 1 79 ? -4.621 -3.293 19.600 1.00 83.94 79 SER A CA 1
ATOM 637 C C . SER A 1 79 ? -4.107 -2.050 18.867 1.00 83.94 79 SER A C 1
ATOM 639 O O . SER A 1 79 ? -3.464 -2.162 17.822 1.00 83.94 79 SER A O 1
ATOM 641 N N . LEU A 1 80 ? -4.284 -0.854 19.443 1.00 83.94 80 LEU A N 1
ATOM 642 C CA . LEU A 1 80 ? -3.767 0.397 18.875 1.00 83.94 80 LEU A CA 1
ATOM 643 C C . LEU A 1 80 ? -2.246 0.404 18.727 1.00 83.94 80 LEU A C 1
ATOM 645 O O . LEU A 1 80 ? -1.735 1.010 17.784 1.00 83.94 80 LEU A O 1
ATOM 649 N N . GLY A 1 81 ? -1.526 -0.314 19.594 1.00 85.25 81 GLY A N 1
ATOM 650 C CA . GLY A 1 81 ? -0.083 -0.502 19.457 1.00 85.25 81 GLY A CA 1
ATOM 651 C C . GLY A 1 81 ? 0.290 -1.176 18.131 1.00 85.25 81 GLY A C 1
ATOM 652 O O . GLY A 1 81 ? 1.210 -0.725 17.453 1.00 85.25 81 GLY A O 1
ATOM 653 N N . GLN A 1 82 ? -0.471 -2.191 17.702 1.00 90.12 82 GLN A N 1
ATOM 654 C CA . GLN A 1 82 ? -0.260 -2.869 16.416 1.00 90.12 82 GLN A CA 1
ATOM 655 C C . GLN A 1 82 ? -0.553 -1.932 15.238 1.00 90.12 82 GLN A C 1
ATOM 657 O O . GLN A 1 82 ? 0.249 -1.831 14.310 1.00 90.12 82 GLN A O 1
ATOM 662 N N . ALA A 1 83 ? -1.654 -1.178 15.307 1.00 86.56 83 ALA A N 1
ATOM 663 C CA . ALA A 1 83 ? -1.998 -0.181 14.296 1.00 86.56 83 ALA A CA 1
ATOM 664 C C . ALA A 1 83 ? -0.923 0.918 14.176 1.00 86.56 83 ALA A C 1
ATOM 666 O O . ALA A 1 83 ? -0.535 1.296 13.072 1.00 86.56 83 ALA A O 1
ATOM 667 N N . SER A 1 84 ? -0.402 1.409 15.303 1.00 85.88 84 SER A N 1
ATOM 668 C CA . SER A 1 84 ? 0.691 2.388 15.350 1.00 85.88 84 SER A CA 1
ATOM 669 C C . SER A 1 84 ? 1.976 1.832 14.730 1.00 85.88 84 SER A C 1
ATOM 671 O O . SER A 1 84 ? 2.593 2.485 13.885 1.00 85.88 84 SER A O 1
ATOM 673 N N . SER A 1 85 ? 2.347 0.599 15.082 1.00 90.19 85 SER A N 1
ATOM 674 C CA . SER A 1 85 ? 3.501 -0.100 14.512 1.00 90.19 85 SER A CA 1
ATOM 675 C C . SER A 1 85 ? 3.382 -0.310 12.998 1.00 90.19 85 SER A C 1
ATOM 677 O O . SER A 1 85 ? 4.363 -0.087 12.288 1.00 90.19 85 SER A O 1
ATOM 679 N N . PHE A 1 86 ? 2.190 -0.636 12.482 1.00 92.06 86 PHE A N 1
ATOM 680 C CA . PHE A 1 86 ? 1.927 -0.685 11.038 1.00 92.06 86 PHE A CA 1
ATOM 681 C C . PHE A 1 86 ? 2.266 0.636 10.350 1.00 92.06 86 PHE A C 1
ATOM 683 O O . PHE A 1 86 ? 2.993 0.662 9.358 1.00 92.06 86 PHE A O 1
ATOM 690 N N . TRP A 1 87 ? 1.780 1.753 10.883 1.00 89.44 87 TRP A N 1
ATOM 691 C CA . TRP A 1 87 ? 2.028 3.052 10.271 1.00 89.44 87 TRP A CA 1
ATOM 692 C C . TRP A 1 87 ? 3.482 3.495 10.354 1.00 89.44 87 TRP A C 1
ATOM 694 O O . TRP A 1 87 ? 3.971 4.096 9.399 1.00 89.44 87 TRP A O 1
ATOM 704 N N . LYS A 1 88 ? 4.181 3.176 11.448 1.00 88.56 88 LYS A N 1
ATOM 705 C CA . LYS A 1 88 ? 5.628 3.406 11.563 1.00 88.56 88 LYS A CA 1
ATOM 706 C C . LYS A 1 88 ? 6.389 2.615 10.501 1.00 88.56 88 LYS A C 1
ATOM 708 O O . LYS A 1 88 ? 7.206 3.197 9.793 1.00 88.56 88 LYS A O 1
ATOM 713 N N . ALA A 1 89 ? 6.067 1.331 10.328 1.00 92.38 89 ALA A N 1
ATOM 714 C CA . ALA A 1 89 ? 6.665 0.496 9.287 1.00 92.38 89 ALA A CA 1
ATOM 715 C C . ALA A 1 89 ? 6.360 1.036 7.881 1.00 92.38 89 ALA A C 1
ATOM 717 O O . ALA A 1 89 ? 7.259 1.174 7.056 1.00 92.38 89 ALA A O 1
ATOM 718 N N . LYS A 1 90 ? 5.108 1.432 7.624 1.00 91.81 90 LYS A N 1
ATOM 719 C CA . LYS A 1 90 ? 4.698 2.041 6.355 1.00 91.81 90 LYS A CA 1
ATOM 720 C C . LYS A 1 90 ? 5.444 3.345 6.081 1.00 91.81 90 LYS A C 1
ATOM 722 O O . LYS A 1 90 ? 5.917 3.541 4.968 1.00 91.81 90 LYS A O 1
ATOM 727 N N . ALA A 1 91 ? 5.572 4.227 7.068 1.00 88.56 91 ALA A N 1
ATOM 728 C CA . ALA A 1 91 ? 6.322 5.471 6.927 1.00 88.56 91 ALA A CA 1
ATOM 729 C C . ALA A 1 91 ? 7.801 5.205 6.609 1.00 88.56 91 ALA A C 1
ATOM 731 O O . ALA A 1 91 ? 8.307 5.743 5.625 1.00 88.56 91 ALA A O 1
ATOM 732 N N . ALA A 1 92 ? 8.447 4.318 7.372 1.00 90.38 92 ALA A N 1
ATOM 733 C CA . ALA A 1 92 ? 9.847 3.945 7.181 1.00 90.38 92 ALA A CA 1
ATOM 734 C C . ALA A 1 92 ? 10.104 3.317 5.802 1.00 90.38 92 ALA A C 1
ATOM 736 O O . ALA A 1 92 ? 11.076 3.668 5.134 1.00 90.38 92 ALA A O 1
ATOM 737 N N . LEU A 1 93 ? 9.208 2.444 5.330 1.00 91.12 93 LEU A N 1
ATOM 738 C CA . LEU A 1 93 ? 9.310 1.830 4.006 1.00 91.12 93 LEU A CA 1
ATOM 739 C C . LEU A 1 93 ? 9.168 2.871 2.887 1.00 91.12 93 LEU A C 1
ATOM 741 O O . LEU A 1 93 ? 9.898 2.830 1.896 1.00 91.12 93 LEU A O 1
ATOM 745 N N . TYR A 1 94 ? 8.244 3.825 3.042 1.00 88.56 94 TYR A N 1
ATOM 746 C CA . TYR A 1 94 ? 8.081 4.896 2.063 1.00 88.56 94 TYR A CA 1
ATOM 747 C C . TYR A 1 94 ? 9.291 5.824 2.013 1.00 88.56 94 TYR A C 1
ATOM 749 O O . TYR A 1 94 ? 9.705 6.222 0.929 1.00 88.56 94 TYR A O 1
ATOM 757 N N . GLU A 1 95 ? 9.860 6.166 3.163 1.00 85.19 95 GLU A N 1
ATOM 758 C CA . GLU A 1 95 ? 11.028 7.039 3.252 1.00 85.19 95 GLU A CA 1
ATOM 759 C C . GLU A 1 95 ? 12.299 6.373 2.716 1.00 85.19 95 GLU A C 1
ATOM 761 O O . GLU A 1 95 ? 13.023 6.982 1.933 1.00 85.19 95 GLU A O 1
ATOM 766 N N . SER A 1 96 ? 12.552 5.119 3.092 1.00 87.44 96 SER A N 1
ATOM 767 C CA . SER A 1 96 ? 13.814 4.440 2.775 1.00 87.44 96 SER A CA 1
ATOM 768 C C . SER A 1 96 ? 13.824 3.714 1.427 1.00 87.44 96 SER A C 1
ATOM 770 O O . SER A 1 96 ? 14.900 3.553 0.852 1.00 87.44 96 SER A O 1
ATOM 772 N N . ARG A 1 97 ? 12.664 3.267 0.918 1.00 87.69 97 ARG A N 1
ATOM 773 C CA . ARG A 1 97 ? 12.566 2.442 -0.302 1.00 87.69 97 ARG A CA 1
ATOM 774 C C . ARG A 1 97 ? 11.656 3.050 -1.362 1.00 87.69 97 ARG A C 1
ATOM 776 O O . ARG A 1 97 ? 12.142 3.472 -2.399 1.00 87.69 97 ARG A O 1
ATOM 783 N N . ILE A 1 98 ? 10.349 3.153 -1.109 1.00 84.69 98 ILE A N 1
ATOM 784 C CA . ILE A 1 98 ? 9.364 3.466 -2.171 1.00 84.69 98 ILE A CA 1
ATOM 785 C C . ILE A 1 98 ? 9.585 4.859 -2.772 1.00 84.69 98 ILE A C 1
ATOM 787 O O . ILE A 1 98 ? 9.397 5.061 -3.968 1.00 84.69 98 ILE A O 1
ATOM 791 N N . ASN A 1 99 ? 9.978 5.841 -1.958 1.00 80.38 99 ASN A N 1
ATOM 792 C CA . ASN A 1 99 ? 10.303 7.171 -2.463 1.00 80.38 99 ASN A CA 1
ATOM 793 C C . ASN A 1 99 ? 11.795 7.364 -2.755 1.00 80.38 99 ASN A C 1
ATOM 795 O O . ASN A 1 99 ? 12.182 8.481 -3.098 1.00 80.38 99 ASN A O 1
ATOM 799 N N . HIS A 1 100 ? 12.628 6.331 -2.604 1.00 81.25 100 HIS A N 1
ATOM 800 C CA . HIS A 1 100 ? 14.059 6.457 -2.824 1.00 81.25 100 HIS A CA 1
ATOM 801 C C . HIS A 1 100 ? 14.323 6.814 -4.297 1.00 81.25 100 HIS A C 1
ATOM 803 O O . HIS A 1 100 ? 13.835 6.106 -5.180 1.00 81.25 100 HIS A O 1
ATOM 809 N N . PRO A 1 101 ? 15.104 7.869 -4.601 1.00 74.44 101 PRO A N 1
ATOM 810 C CA . PRO A 1 101 ? 15.279 8.345 -5.975 1.00 74.44 101 PRO A CA 1
ATOM 811 C C . PRO A 1 101 ? 15.760 7.270 -6.955 1.00 74.44 101 PRO A C 1
ATOM 813 O O . PRO A 1 101 ? 15.332 7.256 -8.104 1.00 74.44 101 PRO A O 1
ATOM 816 N N . GLY A 1 102 ? 16.612 6.346 -6.498 1.00 75.38 102 GLY A N 1
ATOM 817 C CA . GLY A 1 102 ? 17.088 5.231 -7.323 1.00 75.38 102 GLY A CA 1
ATOM 818 C C . GLY A 1 102 ? 15.993 4.225 -7.690 1.00 75.38 102 GLY A C 1
ATOM 819 O O . GLY A 1 102 ? 15.941 3.787 -8.834 1.00 75.38 102 GLY A O 1
ATOM 820 N N . GLU A 1 103 ? 15.097 3.906 -6.751 1.00 81.12 103 GLU A N 1
ATOM 821 C CA . GLU A 1 103 ? 13.962 3.000 -6.993 1.00 81.12 103 GLU A CA 1
ATOM 822 C C . GLU A 1 103 ? 12.947 3.667 -7.922 1.00 81.12 103 GLU A C 1
ATOM 824 O O . GLU A 1 103 ? 12.487 3.066 -8.887 1.00 81.12 103 GLU A O 1
ATOM 829 N N . VAL A 1 104 ? 12.678 4.955 -7.684 1.00 74.94 104 VAL A N 1
ATOM 830 C CA . VAL A 1 104 ? 11.809 5.767 -8.539 1.00 74.94 104 VAL A CA 1
ATOM 831 C C . VAL A 1 104 ? 12.349 5.809 -9.963 1.00 74.94 104 VAL A C 1
ATOM 833 O O . VAL A 1 104 ? 11.616 5.485 -10.886 1.00 74.94 104 VAL A O 1
ATOM 836 N N . ALA A 1 105 ? 13.625 6.155 -10.154 1.00 71.12 105 ALA A N 1
ATOM 837 C CA . ALA A 1 105 ? 14.232 6.207 -11.481 1.00 71.12 105 ALA A CA 1
ATOM 838 C C . ALA A 1 105 ? 14.213 4.838 -12.179 1.00 71.12 105 ALA A C 1
ATOM 840 O O . ALA A 1 105 ? 13.957 4.759 -13.381 1.00 71.12 105 ALA A O 1
ATOM 841 N N . TRP A 1 106 ? 14.445 3.753 -11.435 1.00 79.19 106 TRP A N 1
ATOM 842 C CA . TRP A 1 106 ? 14.330 2.399 -11.967 1.00 79.19 106 TRP A CA 1
ATOM 843 C C . TRP A 1 106 ? 12.894 2.085 -12.426 1.00 79.19 106 TRP A C 1
ATOM 845 O O . TRP A 1 106 ? 12.712 1.674 -13.574 1.00 79.19 106 TRP A O 1
ATOM 855 N N . GLU A 1 107 ? 11.877 2.360 -11.600 1.00 80.06 107 GLU A N 1
ATOM 856 C CA . GLU A 1 107 ? 10.456 2.160 -11.934 1.00 80.06 107 GLU A CA 1
ATOM 857 C C . GLU A 1 107 ? 10.030 3.029 -13.131 1.00 80.06 107 GLU A C 1
ATOM 859 O O . GLU A 1 107 ? 9.312 2.559 -14.018 1.00 80.06 107 GLU A O 1
ATOM 864 N N . SER 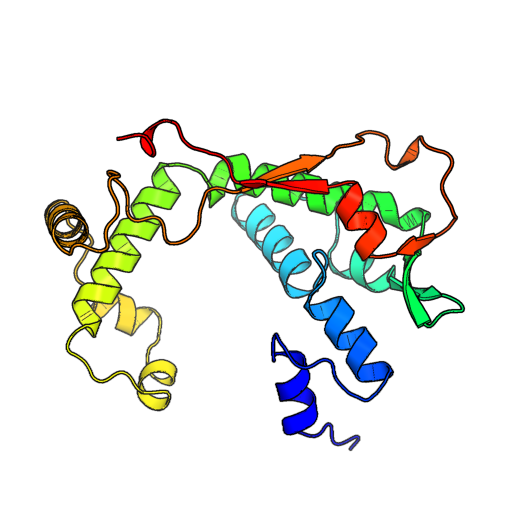A 1 108 ? 10.516 4.274 -13.209 1.00 71.44 108 SER A N 1
ATOM 865 C CA . SER A 1 108 ? 10.291 5.197 -14.329 1.00 71.44 108 SER A CA 1
ATOM 866 C C . SER A 1 108 ? 10.793 4.627 -15.654 1.00 71.44 108 SER A C 1
ATOM 868 O O . SER A 1 108 ? 10.067 4.629 -16.654 1.00 71.44 108 SER A O 1
ATOM 870 N N . ARG A 1 109 ? 12.034 4.122 -15.667 1.00 72.69 109 ARG A N 1
ATOM 871 C CA . ARG A 1 109 ? 12.660 3.516 -16.851 1.00 72.69 109 ARG A CA 1
ATOM 872 C C . ARG A 1 109 ? 11.891 2.287 -17.305 1.00 72.69 109 ARG A C 1
ATOM 874 O O . ARG A 1 109 ? 11.578 2.160 -18.485 1.00 72.69 109 ARG A O 1
ATOM 881 N N . TRP A 1 110 ? 11.554 1.416 -16.359 1.00 79.81 110 TRP A N 1
ATOM 882 C CA . TRP A 1 110 ? 10.807 0.193 -16.630 1.00 79.81 110 TRP A CA 1
ATOM 883 C C . TRP A 1 110 ? 9.410 0.482 -17.179 1.00 79.81 110 TRP A C 1
ATOM 885 O O . TRP A 1 110 ? 9.021 -0.069 -18.206 1.00 79.81 110 TRP A O 1
ATOM 895 N N . SER A 1 111 ? 8.687 1.416 -16.560 1.00 80.81 111 SER A N 1
ATOM 896 C CA . SER A 1 111 ? 7.363 1.849 -17.022 1.00 80.81 111 SER A CA 1
ATOM 897 C C . SER A 1 111 ? 7.411 2.412 -18.443 1.00 80.81 111 SER A C 1
ATOM 899 O O . SER A 1 111 ? 6.544 2.112 -19.262 1.00 80.81 111 SER A O 1
ATOM 901 N N . SER A 1 112 ? 8.448 3.194 -18.754 1.00 72.69 112 SER A N 1
ATOM 902 C CA . SER A 1 112 ? 8.654 3.767 -20.088 1.00 72.69 112 SER A CA 1
ATOM 903 C C . SER A 1 112 ? 8.959 2.693 -21.132 1.00 72.69 112 SER A C 1
ATOM 905 O O . SER A 1 112 ? 8.411 2.731 -22.233 1.00 72.69 112 SER A O 1
ATOM 907 N N . ALA A 1 113 ? 9.792 1.712 -20.781 1.00 75.81 113 ALA A N 1
ATOM 908 C CA . ALA A 1 113 ? 10.141 0.605 -21.661 1.00 75.81 113 ALA A CA 1
ATOM 909 C C . ALA A 1 113 ? 8.920 -0.288 -21.956 1.00 75.81 113 ALA A C 1
ATOM 911 O O . ALA A 1 113 ? 8.655 -0.589 -23.122 1.00 75.81 113 ALA A O 1
ATOM 912 N N . ILE A 1 114 ? 8.116 -0.615 -20.933 1.00 81.88 114 ILE A N 1
ATOM 913 C CA . ILE A 1 114 ? 6.828 -1.309 -21.100 1.00 81.88 114 ILE A CA 1
ATOM 914 C C . ILE A 1 114 ? 5.910 -0.489 -22.006 1.00 81.88 114 ILE A C 1
ATOM 916 O O . ILE A 1 114 ? 5.393 -1.000 -22.999 1.00 81.88 114 ILE A O 1
ATOM 920 N N . PHE A 1 115 ? 5.716 0.798 -21.711 1.00 77.31 115 PHE A N 1
ATOM 921 C CA . PHE A 1 115 ? 4.841 1.638 -22.521 1.00 77.31 115 PHE A CA 1
ATOM 922 C C . PHE A 1 115 ? 5.282 1.652 -23.988 1.00 77.31 115 PHE A C 1
ATOM 924 O O . PHE A 1 115 ? 4.457 1.428 -24.868 1.00 77.31 115 PHE A O 1
ATOM 931 N N . GLY A 1 116 ? 6.577 1.830 -24.262 1.00 75.31 116 GLY A N 1
ATOM 932 C CA . GLY A 1 116 ? 7.129 1.774 -25.615 1.00 75.31 116 GLY A CA 1
ATOM 933 C C . GLY A 1 116 ? 6.864 0.441 -26.323 1.00 75.31 116 GLY A C 1
ATOM 934 O O . GLY A 1 116 ? 6.415 0.445 -27.469 1.00 75.31 116 GLY A O 1
ATOM 935 N N . ALA A 1 117 ? 7.076 -0.685 -25.635 1.00 78.44 117 ALA A N 1
ATOM 936 C CA . ALA A 1 117 ? 6.895 -2.028 -26.190 1.00 78.44 117 ALA A CA 1
ATOM 937 C C . ALA A 1 117 ? 5.430 -2.348 -26.544 1.00 78.44 117 ALA A C 1
ATOM 939 O O . ALA A 1 117 ? 5.158 -3.033 -27.535 1.00 78.44 117 ALA A O 1
ATOM 940 N N . PHE A 1 118 ? 4.478 -1.826 -25.763 1.00 80.38 118 PHE A N 1
ATOM 941 C CA . PHE A 1 118 ? 3.055 -2.139 -25.916 1.00 80.38 118 PHE A CA 1
ATOM 942 C C . PHE A 1 118 ? 2.221 -1.019 -26.551 1.00 80.38 118 PHE A C 1
ATOM 944 O O . PHE A 1 118 ? 1.075 -1.269 -26.917 1.00 80.38 118 PHE A O 1
ATOM 951 N N . ARG A 1 119 ? 2.770 0.185 -26.771 1.00 78.12 119 ARG A N 1
ATOM 952 C CA . ARG A 1 119 ? 2.033 1.348 -27.312 1.00 78.12 119 ARG A CA 1
ATOM 953 C C . ARG A 1 119 ? 1.320 1.068 -28.635 1.00 78.12 119 ARG A C 1
ATOM 955 O O . ARG A 1 119 ? 0.232 1.587 -28.867 1.00 78.12 119 ARG A O 1
ATOM 962 N N . SER A 1 120 ? 1.948 0.304 -29.524 1.00 71.50 120 SER A N 1
ATOM 963 C CA . SER A 1 120 ? 1.405 -0.034 -30.847 1.00 71.50 120 SER A CA 1
ATOM 964 C C . SER A 1 120 ? 0.607 -1.341 -30.859 1.00 71.50 120 SER A C 1
ATOM 966 O O . SER A 1 120 ? -0.028 -1.659 -31.867 1.00 71.50 120 SER A O 1
ATOM 968 N N . ARG A 1 121 ? 0.609 -2.100 -29.755 1.00 78.19 121 ARG A N 1
ATOM 969 C CA . ARG A 1 121 ? -0.119 -3.364 -29.630 1.00 78.19 121 ARG A CA 1
ATOM 970 C C . ARG A 1 121 ? -1.547 -3.076 -29.163 1.00 78.19 121 ARG A C 1
ATOM 972 O O . ARG A 1 121 ? -1.775 -2.302 -28.237 1.00 78.19 121 ARG A O 1
ATOM 979 N N . ARG A 1 122 ? -2.541 -3.723 -29.781 1.00 74.81 122 ARG A N 1
ATOM 980 C CA . ARG A 1 122 ? -3.896 -3.752 -29.214 1.00 74.81 122 ARG A CA 1
ATOM 981 C C . ARG A 1 122 ? -3.886 -4.687 -28.016 1.00 74.81 122 ARG A C 1
ATOM 983 O O . ARG A 1 122 ? -3.958 -5.899 -28.177 1.00 74.81 122 ARG A O 1
ATOM 990 N N . VAL A 1 123 ? -3.783 -4.103 -26.834 1.00 77.44 123 VAL A N 1
ATOM 991 C CA . VAL A 1 123 ? -3.846 -4.828 -25.571 1.00 77.44 123 VAL A CA 1
ATOM 992 C C . VAL A 1 123 ? -5.317 -5.029 -25.198 1.00 77.44 123 VAL A C 1
ATOM 994 O O . VAL A 1 123 ? -6.059 -4.063 -25.023 1.00 77.44 123 VAL A O 1
ATOM 997 N N . ASN A 1 124 ? -5.756 -6.283 -25.119 1.00 84.50 124 ASN A N 1
ATOM 998 C CA . ASN A 1 124 ? -7.061 -6.677 -24.585 1.00 84.50 124 ASN A CA 1
ATOM 999 C C . ASN A 1 124 ? -6.886 -7.498 -23.291 1.00 84.50 124 ASN A C 1
ATOM 1001 O O . ASN A 1 124 ? -5.770 -7.876 -22.934 1.00 84.50 124 ASN A O 1
ATOM 1005 N N . VAL A 1 125 ? -7.983 -7.775 -22.581 1.00 84.69 125 VAL A N 1
ATOM 1006 C CA . VAL A 1 125 ? -7.938 -8.504 -21.299 1.00 84.69 125 VAL A CA 1
ATOM 1007 C C . VAL A 1 125 ? -7.297 -9.886 -21.450 1.00 84.69 125 VAL A C 1
ATOM 1009 O O . VAL A 1 125 ? -6.448 -10.243 -20.645 1.00 84.69 125 VAL A O 1
ATOM 1012 N N . GLU A 1 126 ? -7.639 -10.637 -22.498 1.00 85.56 126 GLU A N 1
ATOM 1013 C CA . GLU A 1 126 ? -7.079 -11.975 -22.742 1.00 85.56 126 GLU A CA 1
ATOM 1014 C C . GLU A 1 126 ? -5.558 -11.928 -22.943 1.00 85.56 126 GLU A C 1
ATOM 1016 O O . GLU A 1 126 ? -4.828 -12.708 -22.340 1.00 85.56 126 GLU A O 1
ATOM 1021 N N . SER A 1 127 ? -5.068 -10.963 -23.723 1.00 82.19 127 SER A N 1
ATOM 1022 C CA . SER A 1 127 ? -3.637 -10.760 -23.956 1.00 82.19 127 SER A CA 1
ATOM 1023 C C . SER A 1 127 ? -2.889 -10.324 -22.695 1.00 82.19 127 SER A C 1
ATOM 1025 O O . SER A 1 127 ? -1.749 -10.731 -22.510 1.00 82.19 127 SER A O 1
ATOM 1027 N N . LEU A 1 128 ? -3.528 -9.547 -21.808 1.00 82.50 128 LEU A N 1
ATOM 1028 C CA . LEU A 1 128 ? -2.952 -9.156 -20.516 1.00 82.50 128 LEU A CA 1
ATOM 1029 C C . LEU A 1 128 ? -2.857 -10.333 -19.551 1.00 82.50 128 LEU A C 1
ATOM 1031 O O . LEU A 1 128 ? -1.880 -10.439 -18.825 1.00 82.50 128 LEU A O 1
ATOM 1035 N N . LEU A 1 129 ? -3.857 -11.215 -19.545 1.00 85.00 129 LEU A N 1
ATOM 1036 C CA . LEU A 1 129 ? -3.849 -12.411 -18.701 1.00 85.00 129 LEU A CA 1
ATOM 1037 C C . LEU A 1 129 ? -2.812 -13.446 -19.158 1.00 85.00 129 LEU A C 1
ATOM 1039 O O . LEU A 1 129 ? -2.393 -14.271 -18.354 1.00 85.00 129 LEU A O 1
ATOM 1043 N N . ALA A 1 130 ? -2.414 -13.407 -20.432 1.00 84.69 130 ALA A N 1
ATOM 1044 C CA . ALA A 1 130 ? -1.369 -14.260 -20.994 1.00 84.69 130 ALA A CA 1
ATOM 1045 C C . ALA A 1 130 ? 0.052 -13.677 -20.852 1.00 84.69 130 ALA A C 1
ATOM 1047 O O . ALA A 1 130 ? 1.015 -14.358 -21.192 1.00 84.69 130 ALA A O 1
ATOM 1048 N N . LEU A 1 131 ? 0.189 -12.430 -20.389 1.00 84.19 131 LEU A N 1
ATOM 1049 C CA . LEU A 1 131 ? 1.475 -11.776 -20.146 1.00 84.19 131 LEU A CA 1
ATOM 1050 C C . LEU A 1 131 ? 1.986 -12.146 -18.751 1.00 84.19 131 LEU A C 1
ATOM 1052 O O . LEU A 1 131 ? 1.477 -11.646 -17.749 1.00 84.19 131 LEU A O 1
ATOM 1056 N N . ASP A 1 132 ? 2.997 -13.009 -18.693 1.00 85.44 132 ASP A N 1
ATOM 1057 C CA . ASP A 1 132 ? 3.759 -13.284 -17.474 1.00 85.44 132 ASP A CA 1
ATOM 1058 C C . ASP A 1 132 ? 5.031 -12.421 -17.384 1.00 85.44 132 ASP A C 1
ATOM 1060 O O . ASP A 1 132 ? 5.409 -11.717 -18.327 1.00 85.44 132 ASP A O 1
ATOM 1064 N N . ASP A 1 133 ? 5.687 -12.461 -16.221 1.00 83.56 133 ASP A N 1
ATOM 1065 C CA . ASP A 1 133 ? 6.882 -11.658 -15.947 1.00 83.56 133 ASP A CA 1
ATOM 1066 C C . ASP A 1 133 ? 8.043 -12.008 -16.895 1.00 83.56 133 ASP A C 1
ATOM 1068 O O . ASP A 1 133 ? 8.781 -11.119 -17.319 1.00 83.56 133 ASP A O 1
ATOM 1072 N N . GLU A 1 134 ? 8.199 -13.282 -17.268 1.00 85.38 134 GLU A N 1
ATOM 1073 C CA . GLU A 1 134 ? 9.263 -13.734 -18.176 1.00 85.38 134 GLU A CA 1
ATOM 1074 C C . GLU A 1 134 ? 9.060 -13.179 -19.589 1.00 85.38 134 GLU A C 1
ATOM 1076 O O . GLU A 1 134 ? 9.991 -12.633 -20.186 1.00 85.38 134 GLU A O 1
ATOM 1081 N N . THR A 1 135 ? 7.829 -13.253 -20.096 1.00 81.94 135 THR A N 1
ATOM 1082 C CA . THR A 1 135 ? 7.439 -12.694 -21.392 1.00 81.94 135 THR A CA 1
ATOM 1083 C C . THR A 1 135 ? 7.582 -11.180 -21.382 1.00 81.94 135 THR A C 1
ATOM 1085 O O . THR A 1 135 ? 8.101 -10.609 -22.338 1.00 81.94 135 THR A O 1
ATOM 1088 N N . LEU A 1 136 ? 7.182 -10.515 -20.292 1.00 82.44 136 LEU A N 1
ATOM 1089 C CA . LEU A 1 136 ? 7.333 -9.070 -20.150 1.00 82.44 136 LEU A CA 1
ATOM 1090 C C . LEU A 1 136 ? 8.810 -8.657 -20.200 1.00 82.44 136 LEU A C 1
ATOM 1092 O O . LEU A 1 136 ? 9.157 -7.727 -20.921 1.00 82.44 136 LEU A O 1
ATOM 1096 N N . VAL A 1 137 ? 9.690 -9.353 -19.477 1.00 82.94 137 VAL A N 1
ATOM 1097 C CA . VAL A 1 137 ? 11.137 -9.078 -19.479 1.00 82.94 137 VAL A CA 1
ATOM 1098 C C . VAL A 1 137 ? 11.776 -9.379 -20.836 1.00 82.94 137 VAL A C 1
ATOM 1100 O O . VAL A 1 137 ? 12.686 -8.660 -21.242 1.00 82.94 137 VAL A O 1
ATOM 1103 N N . ALA A 1 138 ? 11.314 -10.407 -21.550 1.00 80.81 138 ALA A N 1
ATOM 1104 C CA . ALA A 1 138 ? 11.824 -10.744 -22.877 1.00 80.81 138 ALA A CA 1
ATOM 1105 C C . ALA A 1 138 ? 11.392 -9.737 -23.959 1.00 80.81 138 ALA A C 1
ATOM 1107 O O . ALA A 1 138 ? 12.186 -9.396 -24.838 1.00 80.81 138 ALA A O 1
ATOM 1108 N N . ASP A 1 139 ? 10.148 -9.256 -23.892 1.00 76.06 139 ASP A N 1
ATOM 1109 C CA . ASP A 1 139 ? 9.556 -8.352 -24.886 1.00 76.06 139 ASP A CA 1
ATOM 1110 C C . ASP A 1 139 ? 9.922 -6.879 -24.667 1.00 76.06 139 ASP A C 1
ATOM 1112 O O . ASP A 1 139 ? 9.815 -6.064 -25.592 1.00 76.06 139 ASP A O 1
ATOM 1116 N N . VAL A 1 140 ? 10.321 -6.516 -23.447 1.00 77.00 140 VAL A N 1
ATOM 1117 C CA . VAL A 1 140 ? 10.684 -5.148 -23.088 1.00 77.00 140 VAL A CA 1
ATOM 1118 C C . VAL A 1 140 ? 12.196 -4.979 -23.245 1.00 77.00 140 VAL A C 1
ATOM 1120 O O . VAL A 1 140 ? 12.964 -5.628 -22.534 1.00 77.00 140 VAL A O 1
ATOM 1123 N N . PRO A 1 14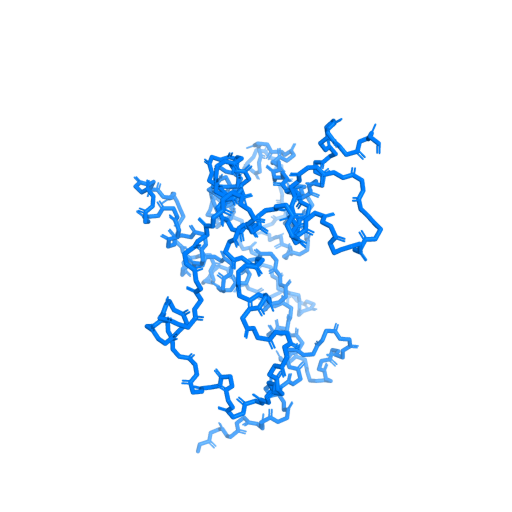1 ? 12.668 -4.108 -24.160 1.00 69.62 141 PRO A N 1
ATOM 1124 C CA . PRO A 1 141 ? 14.097 -3.882 -24.317 1.00 69.62 141 PRO A CA 1
ATOM 1125 C C . PRO A 1 141 ? 14.696 -3.379 -22.995 1.00 69.62 141 PRO A C 1
ATOM 1127 O O . PRO A 1 141 ? 14.026 -2.641 -22.262 1.00 69.62 141 PRO A O 1
ATOM 1130 N N . PRO A 1 142 ? 15.954 -3.743 -22.683 1.00 67.94 142 PRO A N 1
ATOM 1131 C CA . PRO A 1 142 ? 16.584 -3.315 -21.448 1.00 67.94 142 PRO A CA 1
ATOM 1132 C C . PRO A 1 142 ? 16.555 -1.786 -21.353 1.00 67.94 142 PRO A C 1
ATOM 1134 O O . PRO A 1 142 ? 16.786 -1.105 -22.360 1.00 67.94 142 PRO A O 1
ATOM 1137 N N . PRO A 1 143 ? 16.281 -1.231 -20.162 1.00 63.75 143 PRO A N 1
ATOM 1138 C CA . PRO A 1 143 ? 16.193 0.207 -19.984 1.00 63.75 143 PRO A CA 1
ATOM 1139 C C . PRO A 1 143 ? 17.523 0.861 -20.377 1.00 63.75 143 PRO A C 1
ATOM 1141 O O . PRO A 1 143 ? 18.547 0.645 -19.727 1.00 63.75 143 PRO A O 1
ATOM 1144 N N . SER A 1 144 ? 17.511 1.649 -21.452 1.00 60.31 144 SER A N 1
ATOM 1145 C CA . SER A 1 144 ? 18.666 2.417 -21.916 1.00 60.31 144 SER A CA 1
ATOM 1146 C C . SER A 1 144 ? 18.534 3.891 -21.505 1.00 60.31 144 SER A C 1
ATOM 1148 O O . SER A 1 144 ? 17.413 4.393 -21.379 1.00 60.31 144 SER A O 1
ATOM 1150 N N . PRO A 1 145 ? 19.653 4.624 -21.339 1.00 60.50 145 PRO A N 1
ATOM 1151 C CA . PRO A 1 145 ? 19.622 6.078 -21.139 1.00 60.50 145 PRO A CA 1
ATOM 1152 C C . PRO A 1 145 ? 18.887 6.830 -22.266 1.00 60.50 145 PRO A C 1
ATOM 1154 O O . PRO A 1 145 ? 18.304 7.886 -22.050 1.00 60.50 145 PRO A O 1
ATOM 1157 N N . GLU A 1 146 ? 18.864 6.270 -23.477 1.00 57.31 146 GLU A N 1
ATOM 1158 C CA . GLU A 1 146 ? 18.132 6.815 -24.630 1.00 57.31 146 GLU A CA 1
ATOM 1159 C C . GLU A 1 146 ? 16.612 6.610 -24.500 1.00 57.31 146 GLU A C 1
ATOM 1161 O O . GLU A 1 146 ? 15.831 7.460 -24.925 1.00 57.31 146 GLU A O 1
ATOM 1166 N N . GLY A 1 147 ? 16.175 5.526 -23.848 1.00 53.69 147 GLY A N 1
ATOM 1167 C CA . GLY A 1 147 ? 14.770 5.294 -23.502 1.00 53.69 147 GLY A CA 1
ATOM 1168 C C . GLY A 1 147 ? 14.216 6.329 -22.517 1.00 53.69 147 GLY A C 1
ATOM 1169 O O . GLY A 1 147 ? 13.047 6.700 -22.622 1.00 53.69 147 GLY A O 1
ATOM 1170 N N . GLU A 1 148 ? 15.055 6.864 -21.620 1.00 53.31 148 GLU A N 1
ATOM 1171 C CA . GLU A 1 148 ? 14.692 8.004 -20.760 1.00 53.31 148 GLU A CA 1
ATOM 1172 C C . GLU A 1 148 ? 14.450 9.274 -21.584 1.00 53.31 148 GLU A C 1
ATOM 1174 O O . GLU A 1 148 ? 13.481 9.991 -21.342 1.00 53.31 148 GLU A O 1
ATOM 1179 N N . ALA A 1 149 ? 15.278 9.526 -22.603 1.00 52.47 149 ALA A N 1
ATOM 1180 C CA . ALA A 1 149 ? 15.117 10.674 -23.493 1.00 52.47 149 ALA A CA 1
ATOM 1181 C C . ALA A 1 149 ? 13.832 10.584 -24.337 1.00 52.47 149 ALA A C 1
ATOM 1183 O O . ALA A 1 149 ? 13.171 11.598 -24.548 1.00 52.47 149 ALA A O 1
ATOM 1184 N N . ILE A 1 150 ? 13.433 9.381 -24.766 1.00 50.19 150 ILE A N 1
ATOM 1185 C CA . ILE A 1 150 ? 12.172 9.154 -25.495 1.00 50.19 150 ILE A CA 1
ATOM 1186 C C . ILE A 1 150 ? 10.956 9.356 -24.579 1.00 50.19 150 ILE A C 1
ATOM 1188 O O . ILE A 1 150 ? 9.969 9.953 -25.004 1.00 50.19 150 ILE A O 1
ATOM 1192 N N . ALA A 1 151 ? 11.020 8.910 -23.321 1.00 47.28 151 ALA A N 1
ATOM 1193 C CA . ALA A 1 151 ? 9.962 9.158 -22.338 1.00 47.28 151 ALA A CA 1
ATOM 1194 C C . ALA A 1 151 ? 9.796 10.656 -22.025 1.00 47.28 151 ALA A C 1
ATOM 1196 O O . ALA A 1 151 ? 8.674 11.123 -21.855 1.00 47.28 151 ALA A O 1
ATOM 1197 N N . LEU A 1 152 ? 10.902 11.407 -22.007 1.00 45.91 152 LEU A N 1
ATOM 1198 C CA . LEU A 1 152 ? 10.916 12.863 -21.828 1.00 45.91 152 LEU A CA 1
ATOM 1199 C C . LEU A 1 152 ? 10.464 13.635 -23.083 1.00 45.91 152 LEU A C 1
ATOM 1201 O O . LEU A 1 152 ? 9.936 14.734 -22.958 1.00 45.91 152 LEU A O 1
ATOM 1205 N N . GLN A 1 153 ? 10.659 13.082 -24.286 1.00 43.94 153 GLN A N 1
ATOM 1206 C CA . GLN A 1 153 ? 10.217 13.681 -25.557 1.00 43.94 153 GLN A CA 1
ATOM 1207 C C . GLN A 1 153 ? 8.744 13.402 -25.891 1.00 43.94 153 GLN A C 1
ATOM 1209 O O . GLN A 1 153 ? 8.151 14.113 -26.701 1.00 43.94 153 GLN A O 1
ATOM 1214 N N . LEU A 1 154 ? 8.139 12.368 -25.301 1.00 46.41 154 LEU A N 1
ATOM 1215 C CA . LEU A 1 154 ? 6.715 12.075 -25.447 1.00 46.41 154 LEU A CA 1
ATOM 1216 C C . LEU A 1 154 ? 5.915 12.932 -24.461 1.00 46.41 154 LEU A C 1
ATOM 1218 O O . LEU A 1 154 ? 5.518 12.468 -23.397 1.00 46.41 154 LEU A O 1
ATOM 1222 N N . GLU A 1 155 ? 5.697 14.189 -24.851 1.00 37.19 155 GLU A N 1
ATOM 1223 C CA . GLU A 1 155 ? 4.880 15.205 -24.180 1.00 37.19 155 GLU A CA 1
ATOM 1224 C C . GLU A 1 155 ? 3.520 14.656 -23.689 1.00 37.19 155 GLU A C 1
ATOM 1226 O O . GLU A 1 155 ? 2.506 14.667 -24.385 1.00 37.19 155 GLU A O 1
ATOM 1231 N N . PHE A 1 156 ? 3.485 14.198 -22.441 1.00 40.56 156 PHE A N 1
ATOM 1232 C CA . PHE A 1 156 ? 2.470 14.662 -21.503 1.00 40.56 156 PHE A CA 1
ATOM 1233 C C . PHE A 1 156 ? 2.987 16.010 -20.991 1.00 40.56 156 PHE A C 1
ATOM 1235 O O . PHE A 1 156 ? 4.165 16.089 -20.661 1.00 40.56 156 PHE A O 1
ATOM 1242 N N . GLU A 1 157 ? 2.163 17.061 -20.940 1.00 34.09 157 GLU A N 1
ATOM 1243 C CA . GLU A 1 157 ? 2.522 18.343 -20.308 1.00 34.09 157 GLU A CA 1
ATOM 1244 C C . GLU A 1 157 ? 3.058 18.102 -18.883 1.00 34.09 157 GLU A C 1
ATOM 1246 O O . GLU A 1 157 ? 2.286 17.974 -17.935 1.00 34.09 157 GLU A O 1
ATOM 1251 N N . TRP A 1 158 ? 4.374 17.969 -18.725 1.00 39.44 158 TRP A N 1
ATOM 1252 C CA . TRP A 1 158 ? 5.033 17.695 -17.452 1.00 39.44 158 TRP A CA 1
ATOM 1253 C C . TRP A 1 158 ? 6.470 18.215 -17.528 1.00 39.44 158 TRP A C 1
ATOM 1255 O O . TRP A 1 158 ? 7.323 17.648 -18.208 1.00 39.44 158 TRP A O 1
ATOM 1265 N N . SER A 1 159 ? 6.741 19.324 -16.844 1.00 33.34 159 SER A N 1
ATOM 1266 C CA . SER A 1 159 ? 8.061 19.947 -16.761 1.00 33.34 159 SER A CA 1
ATOM 1267 C C . SER A 1 159 ? 8.865 19.362 -15.590 1.00 33.34 159 SER A C 1
ATOM 1269 O O . SER A 1 159 ? 8.989 19.956 -14.523 1.00 33.34 159 SER A O 1
ATOM 1271 N N . GLY A 1 160 ? 9.404 18.148 -15.752 1.00 45.38 160 GLY A N 1
ATOM 1272 C CA . GLY A 1 160 ? 10.263 17.546 -14.724 1.00 45.38 160 GLY A CA 1
ATOM 1273 C C . GLY A 1 160 ? 11.096 16.350 -15.211 1.00 45.38 160 GLY A C 1
ATOM 1274 O O . GLY A 1 160 ? 10.614 15.574 -16.033 1.00 45.38 160 GLY A O 1
ATOM 1275 N N . PRO A 1 161 ? 12.333 16.153 -14.709 1.00 43.62 161 PRO A N 1
ATOM 1276 C CA . PRO A 1 161 ? 13.303 15.210 -15.285 1.00 43.62 161 PRO A CA 1
ATOM 1277 C C . PRO A 1 161 ? 13.092 13.712 -14.963 1.00 43.62 161 PRO A C 1
ATOM 1279 O O . PRO A 1 161 ? 13.958 12.908 -15.295 1.00 43.62 161 PRO A O 1
ATOM 1282 N N . LEU A 1 162 ? 11.978 13.289 -14.348 1.00 52.22 162 LEU A N 1
ATOM 1283 C CA . LEU A 1 162 ? 11.711 11.876 -14.012 1.00 52.22 162 LEU A CA 1
ATOM 1284 C C . LEU A 1 162 ? 10.220 11.532 -14.180 1.00 52.22 162 LEU A C 1
ATOM 1286 O O . LEU A 1 162 ? 9.366 12.130 -13.523 1.00 52.22 162 LEU A O 1
ATOM 1290 N N . PHE A 1 163 ? 9.897 10.533 -15.014 1.00 50.34 163 PHE A N 1
ATOM 1291 C CA . PHE A 1 163 ? 8.526 10.023 -15.163 1.00 50.34 163 PHE A CA 1
ATOM 1292 C C . PHE A 1 163 ? 8.081 9.311 -13.885 1.00 50.34 163 PHE A C 1
ATOM 1294 O O . PHE A 1 163 ? 8.394 8.143 -13.672 1.00 50.34 163 PHE A O 1
ATOM 1301 N N . ARG A 1 164 ? 7.329 9.981 -13.016 1.00 52.81 164 ARG A N 1
ATOM 1302 C CA . ARG A 1 164 ? 6.805 9.363 -11.795 1.00 52.81 164 ARG A CA 1
ATOM 1303 C C . ARG A 1 164 ? 5.292 9.246 -11.876 1.00 52.81 164 ARG A C 1
ATOM 1305 O O . ARG A 1 164 ? 4.585 10.242 -11.767 1.00 52.81 164 ARG A O 1
ATOM 1312 N N . TYR A 1 165 ? 4.771 8.023 -11.994 1.00 50.84 165 TYR A N 1
ATOM 1313 C CA . TYR A 1 165 ? 3.320 7.822 -12.125 1.00 50.84 165 TYR A CA 1
ATOM 1314 C C . TYR A 1 165 ? 2.529 8.212 -10.856 1.00 50.84 165 TYR A C 1
ATOM 1316 O O . TYR A 1 165 ? 1.315 8.423 -10.909 1.00 50.84 165 TYR A O 1
ATOM 1324 N N . LYS A 1 166 ? 3.204 8.330 -9.700 1.00 57.66 166 LYS A N 1
ATOM 1325 C CA . LYS A 1 166 ? 2.622 8.753 -8.418 1.00 57.66 166 LYS A CA 1
ATOM 1326 C C . LYS A 1 166 ? 3.491 9.792 -7.717 1.00 57.66 166 LYS A C 1
ATOM 1328 O O . LYS A 1 166 ? 4.680 9.580 -7.516 1.00 57.66 166 LYS A O 1
ATOM 1333 N N . ALA A 1 167 ? 2.869 10.874 -7.250 1.00 62.16 167 ALA A N 1
ATOM 1334 C CA . ALA A 1 167 ? 3.543 11.854 -6.400 1.00 62.16 167 ALA A CA 1
ATOM 1335 C C . ALA A 1 167 ? 4.116 11.189 -5.127 1.00 62.16 167 ALA A C 1
ATOM 1337 O O . ALA A 1 167 ? 3.424 10.346 -4.540 1.00 62.16 167 ALA A O 1
ATOM 1338 N N . PRO A 1 168 ? 5.319 11.585 -4.670 1.00 66.06 168 PRO A N 1
ATOM 1339 C CA . PRO A 1 168 ? 5.915 11.086 -3.433 1.00 66.06 168 PRO A CA 1
ATOM 1340 C C . PRO A 1 168 ? 4.977 11.298 -2.250 1.00 66.06 168 PRO A C 1
ATOM 1342 O O . PRO A 1 168 ? 4.393 12.372 -2.059 1.00 66.06 168 PRO A O 1
ATOM 1345 N N . LEU A 1 169 ? 4.843 10.257 -1.436 1.00 73.06 169 LEU A N 1
ATOM 1346 C CA . LEU A 1 169 ? 3.978 10.267 -0.265 1.00 73.06 169 LEU A CA 1
ATOM 1347 C C . LEU A 1 169 ? 4.821 10.191 0.994 1.00 73.06 169 LEU A C 1
ATOM 1349 O O . LEU A 1 169 ? 5.582 9.245 1.170 1.00 73.06 169 LEU A O 1
ATOM 1353 N N . ARG A 1 170 ? 4.625 11.142 1.903 1.00 75.31 170 ARG A N 1
ATOM 1354 C CA . ARG A 1 170 ? 5.122 11.040 3.273 1.00 75.31 170 ARG A CA 1
ATOM 1355 C C . ARG A 1 170 ? 3.985 10.622 4.184 1.00 75.31 170 ARG A C 1
ATOM 1357 O O . ARG A 1 170 ? 2.896 11.190 4.111 1.00 75.31 170 ARG A O 1
ATOM 1364 N N . TYR A 1 171 ? 4.256 9.670 5.062 1.00 75.56 171 TYR A N 1
ATOM 1365 C CA . TYR A 1 171 ? 3.352 9.321 6.148 1.00 75.56 171 TYR A CA 1
ATOM 1366 C C . TYR A 1 171 ? 3.971 9.807 7.448 1.00 75.56 171 TYR A C 1
ATOM 1368 O O . TYR A 1 171 ? 5.124 9.499 7.734 1.00 75.56 171 TYR A O 1
ATOM 1376 N N . VAL A 1 172 ? 3.222 10.606 8.202 1.00 70.31 172 VAL A N 1
ATOM 1377 C CA . VAL A 1 172 ? 3.669 11.143 9.489 1.00 70.31 172 VAL A CA 1
ATOM 1378 C C . VAL A 1 172 ? 2.659 10.776 10.560 1.00 70.31 172 VAL A C 1
ATOM 1380 O O . VAL A 1 172 ? 1.449 10.923 10.374 1.00 70.31 172 VAL A O 1
ATOM 1383 N N . LEU A 1 173 ? 3.179 10.307 11.690 1.00 68.56 173 LEU A N 1
ATOM 1384 C CA . LEU A 1 173 ? 2.419 10.119 12.913 1.00 68.56 173 LEU A CA 1
ATOM 1385 C C . LEU A 1 173 ? 2.221 11.489 13.572 1.00 68.56 173 LEU A C 1
ATOM 1387 O O . LEU A 1 173 ? 3.192 12.090 14.018 1.00 68.56 173 LEU A O 1
ATOM 1391 N N . LEU A 1 174 ? 0.990 12.006 13.626 1.00 63.78 174 LEU A N 1
ATOM 1392 C CA . LEU A 1 174 ? 0.733 13.317 14.247 1.00 63.78 174 LEU A CA 1
ATOM 1393 C C . LEU A 1 174 ? 0.831 13.284 15.773 1.00 63.78 174 LEU A C 1
ATOM 1395 O O . LEU A 1 174 ? 1.110 14.301 16.403 1.00 63.78 174 LEU A O 1
ATOM 1399 N N . HIS A 1 175 ? 0.585 12.120 16.370 1.00 63.28 175 HIS A N 1
ATOM 1400 C CA . HIS A 1 175 ? 0.624 11.935 17.811 1.00 63.28 175 HIS A CA 1
ATOM 1401 C C . HIS A 1 175 ? 1.402 10.663 18.139 1.00 63.28 175 HIS A C 1
ATOM 1403 O O . HIS A 1 175 ? 0.850 9.564 18.108 1.00 63.28 175 HIS A O 1
ATOM 1409 N N . GLU A 1 176 ? 2.682 10.818 18.487 1.00 54.81 176 GLU A N 1
ATOM 1410 C CA . GLU A 1 176 ? 3.529 9.709 18.955 1.00 54.81 176 GLU A CA 1
ATOM 1411 C C . GLU A 1 176 ? 2.971 9.029 20.217 1.00 54.81 176 GLU A C 1
ATOM 1413 O O . GLU A 1 176 ? 3.220 7.849 20.448 1.00 54.81 176 GLU A O 1
ATOM 1418 N N . GLY A 1 177 ? 2.133 9.740 20.978 1.00 51.78 177 GLY A N 1
ATOM 1419 C CA . GLY A 1 177 ? 1.420 9.253 22.156 1.00 51.78 177 GLY A CA 1
ATOM 1420 C C . GLY A 1 177 ? 0.004 8.748 21.872 1.00 51.78 177 GLY A C 1
ATOM 1421 O O . GLY A 1 177 ? -0.909 9.070 22.635 1.00 51.78 177 GLY A O 1
ATOM 1422 N N . LEU A 1 178 ? -0.208 7.957 20.810 1.00 56.16 178 LEU A N 1
ATOM 1423 C CA . LEU A 1 178 ? -1.487 7.252 20.603 1.00 56.16 178 LEU A CA 1
ATOM 1424 C C . LEU A 1 178 ? -1.901 6.442 21.850 1.00 56.16 178 LEU A C 1
ATOM 1426 O O . LEU A 1 178 ? -3.096 6.269 22.077 1.00 56.16 178 LEU A O 1
ATOM 1430 N N . ASP A 1 179 ? -0.931 6.047 22.671 1.00 54.19 179 ASP A N 1
ATOM 1431 C CA . ASP A 1 179 ? -1.117 5.290 23.907 1.00 54.19 179 ASP A CA 1
ATOM 1432 C C . ASP A 1 179 ? -1.284 6.187 25.157 1.00 54.19 179 ASP A C 1
ATOM 1434 O O . ASP A 1 179 ? -1.697 5.705 26.209 1.00 54.19 179 ASP A O 1
ATOM 1438 N N . GLN A 1 180 ? -0.984 7.492 25.060 1.00 52.38 180 GLN A N 1
ATOM 1439 C CA . GLN A 1 180 ? -0.851 8.415 26.205 1.00 52.38 180 GLN A CA 1
ATOM 1440 C C . GLN A 1 180 ? -1.993 9.436 26.347 1.00 52.38 180 GLN A C 1
ATOM 1442 O O . GLN A 1 180 ? -2.060 10.156 27.341 1.00 52.38 180 GLN A O 1
ATOM 1447 N N . THR A 1 181 ? -2.908 9.516 25.378 1.00 55.75 181 THR A N 1
ATOM 1448 C CA . THR A 1 181 ? -4.121 10.347 25.489 1.00 55.75 181 THR A CA 1
ATOM 1449 C C . THR A 1 181 ? -5.268 9.534 26.103 1.00 55.75 181 THR A C 1
ATOM 1451 O O . THR A 1 181 ? -5.414 8.359 25.753 1.00 55.75 181 THR A O 1
ATOM 1454 N N . PRO A 1 182 ? -6.113 10.109 26.987 1.00 55.75 182 PRO A N 1
ATOM 1455 C CA . PRO A 1 182 ? -7.357 9.465 27.396 1.00 55.75 182 PRO A CA 1
ATOM 1456 C C . PRO A 1 182 ? -8.202 9.263 26.143 1.00 55.75 182 PRO A C 1
ATOM 1458 O O . PRO A 1 182 ? -8.573 10.227 25.472 1.00 55.75 182 PRO A O 1
ATOM 1461 N N . LYS A 1 183 ? -8.431 8.005 25.787 1.00 60.50 183 LYS A N 1
ATOM 1462 C CA . LYS A 1 183 ? -9.145 7.635 24.572 1.00 60.50 183 LYS A CA 1
ATOM 1463 C C . LYS A 1 183 ? -10.389 6.839 24.913 1.00 60.50 183 LYS A C 1
ATOM 1465 O O . LYS A 1 183 ? -10.381 6.147 25.933 1.00 60.50 183 LYS A O 1
ATOM 1470 N N . PRO A 1 184 ? -11.419 6.911 24.055 1.00 63.84 184 PRO A N 1
ATOM 1471 C CA . PRO A 1 184 ? -12.462 5.900 24.060 1.00 63.84 184 PRO A CA 1
ATOM 1472 C C . PRO A 1 184 ? -11.830 4.508 23.923 1.00 63.84 184 PRO A C 1
ATOM 1474 O O . PRO A 1 184 ? -10.754 4.355 23.336 1.00 63.84 184 PRO A O 1
ATOM 1477 N N . ASP A 1 185 ? -12.498 3.492 24.464 1.00 73.19 185 ASP A N 1
ATOM 1478 C CA . ASP A 1 185 ? -12.023 2.101 24.425 1.00 73.19 185 ASP A CA 1
ATOM 1479 C C . ASP A 1 185 ? -11.930 1.536 22.996 1.00 73.19 185 ASP A C 1
ATOM 1481 O O . ASP A 1 185 ? -11.295 0.507 22.762 1.00 73.19 185 ASP A O 1
ATOM 1485 N N . PHE A 1 186 ? -12.489 2.268 22.031 1.00 72.56 186 PHE A N 1
ATOM 1486 C CA . PHE A 1 186 ? -12.544 1.934 20.620 1.00 72.56 186 PHE A CA 1
ATOM 1487 C C . PHE A 1 186 ? -12.258 3.170 19.765 1.00 72.56 186 PHE A C 1
ATOM 1489 O O . PHE A 1 186 ? -12.673 4.283 20.095 1.00 72.56 186 PHE A O 1
ATOM 1496 N N . LEU A 1 187 ? -11.572 2.980 18.638 1.00 78.38 187 LEU A N 1
ATOM 1497 C CA . LEU A 1 187 ? -11.408 4.012 17.611 1.00 78.38 187 LEU A CA 1
ATOM 1498 C C . LEU A 1 187 ? -11.924 3.499 16.272 1.00 78.38 187 LEU A C 1
ATOM 1500 O O . LEU A 1 187 ? -11.485 2.447 15.815 1.00 78.38 187 LEU A O 1
ATOM 1504 N N . SER A 1 188 ? -12.791 4.263 15.605 1.00 82.06 188 SER A N 1
ATOM 1505 C CA . SER A 1 188 ? -13.210 3.927 14.242 1.00 82.06 188 SER A CA 1
ATOM 1506 C C . SER A 1 188 ? -12.019 3.926 13.283 1.00 82.06 188 SER A C 1
ATOM 1508 O O . SER A 1 188 ? -11.059 4.686 13.458 1.00 82.06 188 SER A O 1
ATOM 1510 N N . LEU A 1 189 ? -12.078 3.114 12.224 1.00 77.31 189 LEU A N 1
ATOM 1511 C CA . LEU A 1 189 ? -11.021 3.088 11.202 1.00 77.31 189 LEU A CA 1
ATOM 1512 C C . LEU A 1 189 ? -10.765 4.471 10.576 1.00 77.31 189 LEU A C 1
ATOM 1514 O O . LEU A 1 189 ? -9.621 4.835 10.289 1.00 77.31 189 LEU A O 1
ATOM 1518 N N . GLN A 1 190 ? -11.821 5.271 10.395 1.00 74.44 190 GLN A N 1
ATOM 1519 C CA . GLN A 1 190 ? -11.689 6.661 9.952 1.00 74.44 190 GLN A CA 1
ATOM 1520 C C . GLN A 1 190 ? -11.023 7.531 11.023 1.00 74.44 190 GLN A C 1
ATOM 1522 O O . GLN A 1 190 ? -10.148 8.335 10.698 1.00 74.44 190 GLN A O 1
ATOM 1527 N N . GLY A 1 191 ? -11.382 7.353 12.296 1.00 73.56 191 GLY A N 1
ATOM 1528 C CA . GLY A 1 191 ? -10.736 8.019 13.424 1.00 73.56 191 GLY A CA 1
ATOM 1529 C C . GLY A 1 191 ? -9.239 7.728 13.491 1.00 73.56 191 GLY A C 1
ATOM 1530 O O . GLY A 1 191 ? -8.451 8.655 13.670 1.00 73.56 191 GLY A O 1
ATOM 1531 N N . LEU A 1 192 ? -8.827 6.480 13.243 1.00 72.50 192 LEU A N 1
ATOM 1532 C CA . LEU A 1 192 ? -7.413 6.111 13.183 1.00 72.50 192 LEU A CA 1
ATOM 1533 C C . LEU A 1 192 ? -6.666 6.910 12.122 1.00 72.50 192 LEU A C 1
ATOM 1535 O O . LEU A 1 192 ? -5.612 7.456 12.424 1.00 72.50 192 LEU A O 1
ATOM 1539 N N . SER A 1 193 ? -7.233 7.069 10.924 1.00 69.44 193 SER A N 1
ATOM 1540 C CA . SER A 1 193 ? -6.598 7.837 9.845 1.00 69.44 193 SER A CA 1
ATOM 1541 C C . SER A 1 193 ? -6.320 9.306 10.198 1.00 69.44 193 SER A C 1
ATOM 1543 O O . SER A 1 193 ? -5.438 9.913 9.604 1.00 69.44 193 SER A O 1
ATOM 1545 N N . ARG A 1 194 ? -6.992 9.879 11.207 1.00 69.94 194 ARG A N 1
ATOM 1546 C CA . ARG A 1 194 ? -6.709 11.245 11.683 1.00 69.94 194 ARG A CA 1
ATOM 1547 C C . ARG A 1 194 ? -5.397 11.351 12.458 1.00 69.94 194 ARG A C 1
ATOM 1549 O O . ARG A 1 194 ? -4.837 12.436 12.539 1.00 69.94 194 ARG A O 1
ATOM 1556 N N . TYR A 1 195 ? -4.896 10.248 13.009 1.00 68.31 195 TYR A N 1
ATOM 1557 C CA . TYR A 1 195 ? -3.614 10.216 13.716 1.00 68.31 195 TYR A CA 1
ATOM 1558 C C . TYR A 1 195 ? -2.419 10.026 12.773 1.00 68.31 195 TYR A C 1
ATOM 1560 O O . TYR A 1 195 ? -1.274 10.207 13.192 1.00 68.31 195 TYR A O 1
ATOM 1568 N N . PHE A 1 196 ? -2.677 9.695 11.504 1.00 71.88 196 PHE A N 1
ATOM 1569 C CA . PHE A 1 196 ? -1.652 9.415 10.506 1.00 71.88 196 PHE A CA 1
ATOM 1570 C C . PHE A 1 196 ? -1.915 10.249 9.260 1.00 71.88 196 PHE A C 1
ATOM 1572 O O . PHE A 1 196 ? -2.824 9.974 8.478 1.00 71.88 196 PHE A O 1
ATOM 1579 N N . VAL A 1 197 ? -1.102 11.275 9.041 1.00 65.69 197 VAL A N 1
ATOM 1580 C CA . VAL A 1 197 ? -1.286 12.144 7.882 1.00 65.69 197 VAL A CA 1
ATOM 1581 C C . VAL A 1 197 ? -0.475 11.613 6.719 1.00 65.69 197 VAL A C 1
ATOM 1583 O O . VAL A 1 197 ? 0.751 11.505 6.773 1.00 65.69 197 VAL A O 1
ATOM 1586 N N . LYS A 1 198 ? -1.189 11.328 5.633 1.00 73.88 198 LYS A N 1
ATOM 1587 C CA . LYS A 1 198 ? -0.622 11.175 4.300 1.00 73.88 198 LYS A CA 1
ATOM 1588 C C . LYS A 1 198 ? -0.437 12.564 3.695 1.00 73.88 198 LYS A C 1
ATOM 1590 O O . LYS A 1 198 ? -1.416 13.229 3.364 1.00 73.88 198 LYS A O 1
ATOM 1595 N N . MET A 1 199 ? 0.806 12.983 3.511 1.00 70.81 199 MET A N 1
ATOM 1596 C CA . MET A 1 199 ? 1.152 14.226 2.825 1.00 70.81 199 MET A CA 1
ATOM 1597 C C . MET A 1 199 ? 1.710 13.911 1.443 1.00 70.81 199 MET A C 1
ATOM 1599 O O . MET A 1 199 ? 2.533 13.008 1.289 1.00 70.81 199 MET A O 1
ATOM 1603 N N . LYS A 1 200 ? 1.286 14.674 0.434 1.00 69.56 200 LYS A N 1
ATOM 1604 C CA . LYS A 1 200 ? 2.022 14.734 -0.830 1.00 69.56 200 LYS A CA 1
ATOM 1605 C C . LYS A 1 200 ? 3.250 15.604 -0.593 1.00 69.56 200 LYS A C 1
ATOM 1607 O O . LYS A 1 200 ? 3.101 16.741 -0.147 1.00 69.56 200 LYS A O 1
ATOM 1612 N N . ILE A 1 201 ? 4.437 15.076 -0.859 1.00 65.31 201 ILE A N 1
ATOM 1613 C CA . ILE A 1 201 ? 5.653 15.886 -0.822 1.00 65.31 201 ILE A CA 1
ATOM 1614 C C . ILE A 1 201 ? 5.653 16.719 -2.108 1.00 65.31 201 ILE A C 1
ATOM 1616 O O . ILE A 1 201 ? 5.535 16.165 -3.199 1.00 65.31 201 ILE A O 1
ATOM 1620 N N . ARG A 1 202 ? 5.728 18.049 -1.991 1.00 58.16 202 ARG A N 1
ATOM 1621 C CA . ARG A 1 202 ? 6.136 18.886 -3.124 1.00 58.16 202 ARG A CA 1
ATOM 1622 C C . ARG A 1 202 ? 7.648 18.764 -3.213 1.00 58.16 202 ARG A C 1
ATOM 1624 O O . ARG A 1 202 ? 8.341 19.190 -2.293 1.00 58.16 202 ARG A O 1
ATOM 1631 N N . GLU A 1 203 ? 8.145 18.097 -4.245 1.00 54.22 203 GLU A N 1
ATOM 1632 C CA . GLU A 1 203 ? 9.580 18.064 -4.494 1.00 54.22 203 GLU A CA 1
ATOM 1633 C C . GLU A 1 203 ? 10.010 19.390 -5.148 1.00 54.22 203 GLU A C 1
ATOM 1635 O O . GLU A 1 203 ? 9.309 19.874 -6.037 1.00 54.22 203 GLU A O 1
ATOM 1640 N N . PRO A 1 204 ? 11.145 19.986 -4.738 1.00 45.25 204 PRO A N 1
ATOM 1641 C CA . PRO A 1 204 ? 11.627 21.257 -5.289 1.00 45.25 204 PRO A CA 1
ATOM 1642 C C . PRO A 1 204 ? 12.031 21.176 -6.773 1.00 45.25 204 PRO A C 1
ATOM 1644 O O . PRO A 1 204 ? 12.226 22.206 -7.405 1.00 45.25 204 PRO A O 1
ATOM 1647 N N . TRP A 1 205 ? 12.138 19.974 -7.348 1.00 45.28 205 TRP A N 1
ATOM 1648 C CA . TRP A 1 205 ? 12.418 19.754 -8.776 1.00 45.28 205 TRP A CA 1
ATOM 1649 C C . TRP A 1 205 ? 11.164 19.807 -9.663 1.00 45.28 205 TRP A C 1
ATOM 1651 O O . TRP A 1 205 ? 11.280 19.635 -10.872 1.00 45.28 205 TRP A O 1
ATOM 1661 N N . CYS A 1 206 ? 9.975 19.994 -9.078 1.00 37.75 206 CYS A N 1
ATOM 1662 C CA . CYS A 1 206 ? 8.710 20.114 -9.809 1.00 37.75 206 CYS A CA 1
ATOM 1663 C C . CYS A 1 206 ? 8.331 21.567 -10.153 1.00 37.75 206 CYS A C 1
ATOM 1665 O O . CYS A 1 206 ? 7.311 21.769 -10.802 1.00 37.75 206 CYS A O 1
ATOM 1667 N N . ASP A 1 207 ? 9.122 22.556 -9.721 1.00 34.34 207 ASP A N 1
ATOM 1668 C CA . ASP A 1 207 ? 8.913 23.983 -10.013 1.00 34.34 207 ASP A CA 1
ATOM 1669 C C . ASP A 1 207 ? 9.887 24.470 -11.113 1.00 34.34 207 ASP A C 1
ATOM 1671 O O . ASP A 1 207 ? 10.539 25.507 -10.970 1.00 34.34 207 ASP A O 1
ATOM 1675 N N . GLY A 1 208 ? 10.032 23.672 -12.179 1.00 35.84 208 GLY A N 1
ATOM 1676 C CA . GLY A 1 208 ? 10.797 23.996 -13.389 1.00 35.84 208 GLY A CA 1
ATOM 1677 C C . GLY A 1 208 ? 9.899 24.413 -14.542 1.00 35.84 208 GLY A C 1
ATOM 1678 O O . GLY A 1 208 ? 8.898 23.698 -14.783 1.00 35.84 208 GLY A O 1
#

pLDDT: mean 75.47, std 15.54, range [33.34, 96.75]

Foldseek 3Di:
DPDDDPVLVVQLVDPPDQDPDLVSNQVSCLCPFCLNLCNQVVLCVLCVVVVHHQPADSVLQVVQWDQDPVRFTKGFLVCVVRVVSSLVSVQCCLVPPVVPVVNQQVVQLLVLQLCVLCVPPPDDPVNVVVDDPVNSVVSRPDRDPVSQVVVVVPDPPAQASTDGPDARKHKDQQDPPSVPDPDDSIAGSVRSVVRIDIDRDDDPRRPD